Protein AF-A0A9D5ZPW1-F1 (afdb_monomer_lite)

Structure (mmCIF, N/CA/C/O backbone):
data_AF-A0A9D5ZPW1-F1
#
_entry.id   AF-A0A9D5ZPW1-F1
#
loop_
_atom_site.group_PDB
_atom_site.id
_atom_site.type_symbol
_atom_site.label_atom_id
_atom_site.label_alt_id
_atom_site.label_comp_id
_atom_site.label_asym_id
_atom_site.label_entity_id
_atom_site.label_seq_id
_atom_site.pdbx_PDB_ins_code
_atom_site.Cartn_x
_atom_site.Cartn_y
_atom_site.Cartn_z
_atom_site.occupancy
_atom_site.B_iso_or_equiv
_atom_site.auth_seq_id
_atom_site.auth_comp_id
_atom_site.auth_asym_id
_atom_site.auth_atom_id
_atom_site.pdbx_PDB_model_num
ATOM 1 N N . MET A 1 1 ? -19.514 -18.917 16.707 1.00 46.97 1 MET A N 1
ATOM 2 C CA . MET A 1 1 ? -19.636 -18.230 15.409 1.00 46.97 1 MET A CA 1
ATOM 3 C C . MET A 1 1 ? -19.684 -19.351 14.454 1.00 46.97 1 MET A C 1
ATOM 5 O O . MET A 1 1 ? -18.791 -20.192 14.506 1.00 46.97 1 MET A O 1
ATOM 9 N N . ASP A 1 2 ? -20.800 -19.459 13.758 1.00 42.78 2 ASP A N 1
ATOM 10 C CA . ASP A 1 2 ? -21.040 -20.644 12.975 1.00 42.78 2 ASP A CA 1
ATOM 11 C C . ASP A 1 2 ? -20.005 -20.708 11.851 1.00 42.78 2 ASP A C 1
ATOM 13 O O . ASP A 1 2 ? -19.904 -19.794 11.029 1.00 42.78 2 ASP A O 1
ATOM 17 N N . LYS A 1 3 ? -19.198 -21.775 11.851 1.00 40.06 3 LYS A N 1
ATOM 18 C CA . LYS A 1 3 ? -18.220 -22.048 10.791 1.00 40.06 3 LYS A CA 1
ATOM 19 C C . LYS A 1 3 ? -18.909 -22.088 9.429 1.00 40.06 3 LYS A C 1
ATOM 21 O O . LYS A 1 3 ? -18.267 -21.829 8.415 1.00 40.06 3 LYS A O 1
ATOM 26 N N . GLU A 1 4 ? -20.204 -22.393 9.409 1.00 40.66 4 GLU A N 1
ATOM 27 C CA . GLU A 1 4 ? -21.000 -22.473 8.198 1.00 40.66 4 GLU A CA 1
ATOM 28 C C . GLU A 1 4 ? -21.311 -21.099 7.584 1.00 40.66 4 GLU A C 1
ATOM 30 O O . GLU A 1 4 ? -21.247 -20.966 6.365 1.00 40.66 4 GLU A O 1
ATOM 35 N N . PHE A 1 5 ? -21.511 -20.055 8.398 1.00 44.06 5 PHE A N 1
ATOM 36 C CA . PHE A 1 5 ? -21.750 -18.682 7.928 1.00 44.06 5 PHE A CA 1
ATOM 37 C C . PHE A 1 5 ? -20.520 -18.089 7.223 1.00 44.06 5 PHE A C 1
ATOM 39 O O . PHE A 1 5 ? -20.600 -17.612 6.093 1.00 44.06 5 PHE A O 1
ATOM 46 N N . ILE A 1 6 ? -19.357 -18.202 7.867 1.00 48.00 6 ILE A N 1
ATOM 47 C CA . ILE A 1 6 ? -18.059 -17.751 7.343 1.00 48.00 6 ILE A CA 1
ATOM 48 C C . ILE A 1 6 ? -17.708 -18.514 6.052 1.00 48.00 6 ILE A C 1
ATOM 50 O O . ILE A 1 6 ? -17.233 -17.925 5.081 1.00 48.00 6 ILE A O 1
ATOM 54 N N . ARG A 1 7 ? -17.995 -19.824 6.009 1.00 48.56 7 ARG A N 1
ATOM 55 C CA . ARG A 1 7 ? -17.804 -20.658 4.814 1.00 48.56 7 ARG A CA 1
ATOM 56 C C . ARG A 1 7 ? -18.735 -20.244 3.671 1.00 48.56 7 ARG A C 1
ATOM 58 O O . ARG A 1 7 ? -18.284 -20.233 2.530 1.00 48.56 7 ARG A O 1
ATOM 65 N N . HIS A 1 8 ? -19.991 -19.890 3.956 1.00 47.69 8 HIS A N 1
ATOM 66 C CA . HIS A 1 8 ? -20.937 -19.429 2.935 1.00 47.69 8 HIS A CA 1
ATOM 67 C C . HIS A 1 8 ? -20.576 -18.047 2.385 1.00 47.69 8 HIS A C 1
ATOM 69 O O . HIS A 1 8 ? -20.470 -17.912 1.172 1.00 47.69 8 HIS A O 1
ATOM 75 N N . LEU A 1 9 ? -20.308 -17.056 3.245 1.00 50.78 9 LEU A N 1
ATOM 76 C CA . LEU A 1 9 ? -19.909 -15.707 2.822 1.00 50.78 9 LEU A CA 1
ATOM 77 C C . LEU A 1 9 ? -18.609 -15.745 2.000 1.00 50.78 9 LEU A C 1
ATOM 79 O O . LEU A 1 9 ? -18.514 -15.128 0.942 1.00 50.78 9 LEU A O 1
ATOM 83 N N . SER A 1 10 ? -17.630 -16.546 2.443 1.00 51.19 10 SER A N 1
ATOM 84 C CA . SER A 1 10 ? -16.397 -16.795 1.690 1.00 51.19 10 SER A CA 1
ATOM 85 C C . SER A 1 10 ? -16.687 -17.385 0.310 1.00 51.19 10 SER A C 1
ATOM 87 O O . SER A 1 10 ? -16.151 -16.909 -0.682 1.00 51.19 10 SER A O 1
ATOM 89 N N . HIS A 1 11 ? -17.550 -18.398 0.219 1.00 54.28 11 HIS A N 1
ATOM 90 C CA . HIS A 1 11 ? -17.869 -19.056 -1.047 1.00 54.28 11 HIS A CA 1
ATOM 91 C C . HIS A 1 11 ? -18.646 -18.140 -2.011 1.00 54.28 11 HIS A C 1
ATOM 93 O O . HIS A 1 11 ? -18.327 -18.095 -3.200 1.00 54.28 11 HIS A O 1
ATOM 99 N N . GLU A 1 12 ? -19.621 -17.384 -1.505 1.00 51.06 12 GLU A N 1
ATOM 100 C CA . GLU A 1 12 ? -20.444 -16.429 -2.264 1.00 51.06 12 GLU A CA 1
ATOM 101 C C . GLU A 1 12 ? -19.625 -15.252 -2.806 1.00 51.06 12 GLU A C 1
ATOM 103 O O . GLU A 1 12 ? -19.864 -14.816 -3.927 1.00 51.06 12 GLU A O 1
ATOM 108 N N . LEU A 1 13 ? -18.619 -14.772 -2.065 1.00 56.34 13 LEU A N 1
ATOM 109 C CA . LEU A 1 13 ? -17.736 -13.692 -2.523 1.00 56.34 13 LEU A CA 1
ATOM 110 C C . LEU A 1 13 ? -16.585 -14.208 -3.406 1.00 56.34 13 LEU A C 1
ATOM 112 O O . LEU A 1 13 ? -16.231 -13.578 -4.404 1.00 56.34 13 LEU A O 1
ATOM 116 N N . LYS A 1 14 ? -16.016 -15.384 -3.100 1.00 58.59 14 LYS A N 1
ATOM 117 C CA . LYS A 1 14 ? -14.896 -15.962 -3.867 1.00 58.59 14 LYS A CA 1
ATOM 118 C C . LYS A 1 14 ? -15.302 -16.475 -5.236 1.00 58.59 14 LYS A C 1
ATOM 120 O O . LYS A 1 14 ? -14.511 -16.354 -6.167 1.00 58.59 14 LYS A O 1
ATOM 125 N N . THR A 1 15 ? -16.483 -17.071 -5.378 1.00 50.22 15 THR A N 1
ATOM 126 C CA . THR A 1 15 ? -16.925 -17.676 -6.646 1.00 50.22 15 THR A CA 1
ATOM 127 C C . THR A 1 15 ? -17.032 -16.653 -7.789 1.00 50.22 15 THR A C 1
ATOM 129 O O . THR A 1 15 ? -16.388 -16.871 -8.821 1.00 50.22 15 THR A O 1
ATOM 132 N N . PRO A 1 16 ? -17.747 -15.517 -7.644 1.00 49.03 16 PRO A N 1
ATOM 133 C CA . PRO A 1 16 ? -17.811 -14.504 -8.694 1.00 49.03 16 PRO A CA 1
ATOM 134 C C . PRO A 1 16 ? -16.449 -13.842 -8.933 1.00 49.03 16 PRO A C 1
ATOM 136 O O . PRO A 1 16 ? -16.068 -13.658 -10.087 1.00 49.03 16 PRO A O 1
ATOM 139 N N . MET A 1 17 ? -15.661 -13.576 -7.883 1.00 67.69 17 MET A N 1
ATOM 140 C CA . MET A 1 17 ? -14.314 -13.011 -8.039 1.00 67.69 17 MET A CA 1
ATOM 141 C C . MET A 1 17 ? -13.354 -13.950 -8.770 1.00 67.69 17 MET A C 1
ATOM 143 O O . MET A 1 17 ? -12.619 -13.518 -9.655 1.00 67.69 17 MET A O 1
ATOM 147 N N . SER A 1 18 ? -13.396 -15.248 -8.472 1.00 50.53 18 SER A N 1
ATOM 148 C CA . SER A 1 18 ? -12.587 -16.262 -9.158 1.00 50.53 18 SER A CA 1
ATOM 149 C C . SER A 1 18 ? -12.992 -16.407 -10.625 1.00 50.53 18 SER A C 1
ATOM 151 O O . SER A 1 18 ? -12.129 -16.596 -11.482 1.00 50.53 18 SER A O 1
ATOM 153 N N . ALA A 1 19 ? -14.286 -16.269 -10.936 1.00 52.47 19 ALA A N 1
ATOM 154 C CA . ALA A 1 19 ? -14.781 -16.269 -12.309 1.00 52.47 19 ALA A CA 1
ATOM 155 C C . ALA A 1 19 ? -14.321 -15.019 -13.08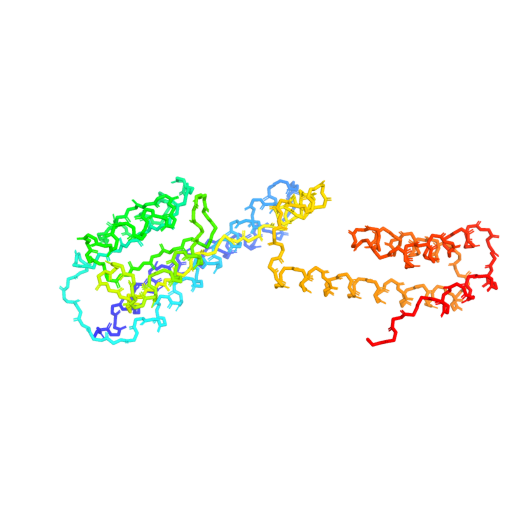1 1.00 52.47 19 ALA A C 1
ATOM 157 O O . ALA A 1 19 ? -13.801 -15.149 -14.189 1.00 52.47 19 ALA A O 1
ATOM 158 N N . ILE A 1 20 ? -14.436 -13.827 -12.482 1.00 67.12 20 ILE A N 1
ATOM 159 C CA . ILE A 1 20 ? -13.962 -12.560 -13.065 1.00 67.12 20 ILE A CA 1
ATOM 160 C C . ILE A 1 20 ? -12.451 -12.614 -13.306 1.00 67.12 20 ILE A C 1
ATOM 162 O O . ILE A 1 20 ? -11.999 -12.315 -14.410 1.00 67.12 20 ILE A O 1
ATOM 166 N N . LEU A 1 21 ? -11.658 -13.056 -12.327 1.00 65.75 21 LEU A N 1
ATOM 167 C CA . LEU A 1 21 ? -10.211 -13.227 -12.484 1.00 65.75 21 LEU A CA 1
ATOM 168 C C . LEU A 1 21 ? -9.851 -14.277 -13.540 1.00 65.75 21 LEU A C 1
ATOM 170 O O . LEU A 1 21 ? -8.915 -14.066 -14.312 1.00 65.75 21 LEU A O 1
ATOM 174 N N . GLY A 1 22 ? -10.592 -15.388 -13.601 1.00 47.09 22 GLY A N 1
ATOM 175 C CA . GLY A 1 22 ? -10.403 -16.439 -14.600 1.00 47.09 22 GLY A CA 1
ATOM 176 C C . GLY A 1 22 ? -10.655 -15.938 -16.021 1.00 47.09 22 GLY A C 1
ATOM 177 O O . GLY A 1 22 ? -9.800 -16.101 -16.890 1.00 47.09 22 GLY A O 1
ATOM 178 N N . ILE A 1 23 ? -11.780 -15.256 -16.245 1.00 65.19 23 ILE A N 1
ATOM 179 C CA . ILE A 1 23 ? -12.114 -14.644 -17.539 1.00 65.19 23 ILE A CA 1
ATOM 180 C C . ILE A 1 23 ? -11.092 -13.562 -17.893 1.00 65.19 23 ILE A C 1
ATOM 182 O O . ILE A 1 23 ? -10.600 -13.529 -19.015 1.00 65.19 23 ILE A O 1
ATOM 186 N N . THR A 1 24 ? -10.701 -12.723 -16.932 1.00 73.62 24 THR A N 1
ATOM 187 C CA . THR A 1 24 ? -9.701 -11.666 -17.148 1.00 73.62 24 THR A CA 1
ATOM 188 C C . THR A 1 24 ? -8.338 -12.253 -17.531 1.00 73.62 24 THR A C 1
ATOM 190 O O . THR A 1 24 ? -7.670 -11.724 -18.414 1.00 73.62 24 THR A O 1
ATOM 193 N N . LYS A 1 25 ? -7.937 -13.387 -16.937 1.00 61.50 25 LYS A N 1
ATOM 194 C CA . LYS A 1 25 ? -6.711 -14.114 -17.304 1.00 61.50 25 LYS A CA 1
ATOM 195 C C . LYS A 1 25 ? -6.767 -14.671 -18.729 1.00 61.50 25 LYS A C 1
ATOM 197 O O . LYS A 1 25 ? -5.805 -14.495 -19.466 1.00 61.50 25 LYS A O 1
ATOM 202 N N . LEU A 1 26 ? -7.887 -15.279 -19.126 1.00 62.31 26 LEU A N 1
ATOM 203 C CA . LEU A 1 26 ? -8.089 -15.754 -20.502 1.00 62.31 26 LEU A CA 1
ATOM 204 C C . LEU A 1 26 ? -8.081 -14.599 -21.506 1.00 62.31 26 LEU A C 1
ATOM 206 O O . LEU A 1 26 ? -7.517 -14.721 -22.589 1.00 62.31 26 LEU A O 1
ATOM 210 N N . LEU A 1 27 ? -8.678 -13.462 -21.140 1.00 73.31 27 LEU A N 1
ATOM 211 C CA . LEU A 1 27 ? -8.630 -12.260 -21.960 1.00 73.31 27 LEU A CA 1
ATOM 212 C C . LEU A 1 27 ? -7.187 -11.772 -22.098 1.00 73.31 27 LEU A C 1
ATOM 214 O O . LEU A 1 27 ? -6.774 -11.520 -23.217 1.00 73.31 27 LEU A O 1
ATOM 218 N N . LEU A 1 28 ? -6.381 -11.718 -21.037 1.00 77.44 28 LEU A N 1
ATOM 219 C CA . LEU A 1 28 ? -4.976 -11.280 -21.108 1.00 77.44 28 LEU A CA 1
ATOM 220 C C . LEU A 1 28 ? -4.084 -12.112 -22.051 1.00 77.44 28 LEU A C 1
ATOM 222 O O . LEU A 1 28 ? -3.079 -11.593 -22.534 1.00 77.44 28 LEU A O 1
ATOM 226 N N . GLU A 1 29 ? -4.444 -13.365 -22.339 1.00 77.44 29 GLU A N 1
ATOM 227 C CA . GLU A 1 29 ? -3.734 -14.234 -23.296 1.00 77.44 29 GLU A CA 1
ATOM 228 C C . GLU A 1 29 ? -4.048 -13.894 -24.768 1.00 77.44 29 GLU A C 1
ATOM 230 O O . GLU A 1 29 ? -3.353 -14.339 -25.684 1.00 77.44 29 GLU A O 1
ATOM 235 N N . MET A 1 30 ? -5.080 -13.084 -25.013 1.00 89.06 30 MET A N 1
ATOM 236 C CA . MET A 1 30 ? -5.466 -12.629 -26.347 1.00 89.06 30 MET A CA 1
ATOM 237 C C . MET A 1 30 ? -4.699 -11.367 -26.770 1.00 89.06 30 MET A C 1
ATOM 239 O O . MET A 1 30 ? -4.087 -10.658 -25.971 1.00 89.06 30 MET A O 1
ATOM 243 N N . LYS A 1 31 ? -4.732 -11.061 -28.071 1.00 85.88 31 LYS A N 1
ATOM 244 C CA . LYS A 1 31 ? -4.085 -9.868 -28.631 1.00 85.88 31 LYS A CA 1
ATOM 245 C C . LYS A 1 31 ? -4.938 -8.623 -28.361 1.00 85.88 31 LYS A C 1
ATOM 247 O O . LYS A 1 31 ? -6.083 -8.571 -28.798 1.00 85.88 31 LYS A O 1
ATOM 252 N N . HIS A 1 32 ? -4.348 -7.605 -27.733 1.00 87.88 32 HIS A N 1
ATOM 253 C CA . HIS A 1 32 ? -5.025 -6.357 -27.351 1.00 87.88 32 HIS A CA 1
ATOM 254 C C . HIS A 1 32 ? -4.240 -5.115 -27.745 1.00 87.88 32 HIS A C 1
ATOM 256 O O . HIS A 1 32 ? -3.044 -5.175 -28.033 1.00 87.88 32 HIS A O 1
ATOM 262 N N . THR A 1 33 ? -4.909 -3.964 -27.689 1.00 78.44 33 THR A N 1
ATOM 263 C CA . THR A 1 33 ? -4.212 -2.677 -27.626 1.00 78.44 33 THR A CA 1
ATOM 264 C C . THR A 1 33 ? -3.554 -2.511 -26.247 1.00 78.44 33 THR A C 1
ATOM 266 O O . THR A 1 33 ? -4.070 -3.051 -25.262 1.00 78.44 33 THR A O 1
ATOM 269 N N . PRO A 1 34 ? -2.454 -1.741 -26.132 1.00 67.88 34 PRO A N 1
ATOM 270 C CA . PRO A 1 34 ? -1.771 -1.525 -24.852 1.00 67.88 34 PRO A CA 1
ATOM 271 C C . PRO A 1 34 ? -2.709 -1.047 -23.736 1.00 67.88 34 PRO A C 1
ATOM 273 O O . PRO A 1 34 ? -2.649 -1.544 -22.619 1.00 67.88 34 PRO A O 1
ATOM 276 N N . LYS A 1 35 ? -3.653 -0.163 -24.072 1.00 54.59 35 LYS A N 1
ATOM 277 C CA . LYS A 1 35 ? -4.619 0.407 -23.128 1.00 54.59 35 LYS A CA 1
ATOM 278 C C . LYS A 1 35 ? -5.652 -0.605 -22.620 1.00 54.59 35 LYS A C 1
ATOM 280 O O . LYS A 1 35 ? -6.037 -0.570 -21.460 1.00 54.59 35 LYS A O 1
ATOM 285 N N . VAL A 1 36 ? -6.103 -1.529 -23.472 1.00 67.69 36 VAL A N 1
ATOM 286 C CA . VAL A 1 36 ? -7.016 -2.608 -23.047 1.00 67.69 36 VAL A CA 1
ATOM 287 C C . VAL A 1 36 ? -6.281 -3.611 -22.164 1.00 67.69 36 VAL A C 1
ATOM 289 O O . VAL A 1 36 ? -6.839 -4.075 -21.175 1.00 67.69 36 VAL A O 1
ATOM 292 N N . LYS A 1 37 ? -5.016 -3.903 -22.482 1.00 71.25 37 LYS A N 1
ATOM 293 C CA . LYS A 1 37 ? -4.172 -4.757 -21.646 1.00 71.25 37 LYS A CA 1
ATOM 294 C C . LYS A 1 37 ? -3.972 -4.156 -20.249 1.00 71.25 37 LYS A C 1
ATOM 296 O O . LYS A 1 37 ? -4.170 -4.866 -19.273 1.00 71.25 37 LYS A O 1
ATOM 301 N N . GLU A 1 38 ? -3.690 -2.857 -20.167 1.00 58.91 38 GLU A N 1
ATOM 302 C CA . GLU A 1 38 ? -3.571 -2.098 -18.910 1.00 58.91 38 GLU A CA 1
ATOM 303 C C . GLU A 1 38 ? -4.848 -2.210 -18.053 1.00 58.91 38 GLU A C 1
ATOM 305 O O . GLU A 1 38 ? -4.777 -2.540 -16.871 1.00 58.91 38 GLU A O 1
ATOM 310 N N . TYR A 1 39 ? -6.036 -2.044 -18.651 1.00 65.62 39 TYR A N 1
ATOM 311 C CA . TYR A 1 39 ? -7.301 -2.224 -17.926 1.00 65.62 39 TYR A CA 1
ATOM 312 C C . TYR A 1 39 ? -7.535 -3.664 -17.452 1.00 65.62 39 TYR A C 1
ATOM 314 O O . TYR A 1 39 ? -8.048 -3.874 -16.355 1.00 65.62 39 TYR A O 1
ATOM 322 N N . LEU A 1 40 ? -7.163 -4.666 -18.251 1.00 68.56 40 LEU A N 1
ATOM 323 C CA . LEU A 1 40 ? -7.284 -6.071 -17.856 1.00 68.56 40 LEU A CA 1
ATOM 324 C C . LEU A 1 40 ? -6.304 -6.435 -16.729 1.00 68.56 40 LEU A C 1
ATOM 326 O O . LEU A 1 40 ? -6.673 -7.167 -15.813 1.00 68.56 40 LEU A O 1
ATOM 330 N N . GLU A 1 41 ? -5.079 -5.908 -16.765 1.00 71.44 41 GLU A N 1
ATOM 331 C CA . GLU A 1 41 ? -4.094 -6.056 -15.686 1.00 71.44 41 GLU A CA 1
ATOM 332 C C . GLU A 1 41 ? -4.596 -5.399 -14.393 1.00 71.44 41 GLU A C 1
ATOM 334 O O . GLU A 1 41 ? -4.484 -6.000 -13.324 1.00 71.44 41 GLU A O 1
ATOM 339 N N . TYR A 1 42 ? -5.249 -4.235 -14.491 1.00 68.62 42 TYR A N 1
ATOM 340 C CA . TYR A 1 42 ? -5.879 -3.563 -13.354 1.00 68.62 42 TYR A CA 1
ATOM 341 C C . TYR A 1 42 ? -7.001 -4.399 -12.726 1.00 68.62 42 TYR A C 1
ATOM 343 O O . TYR A 1 42 ? -6.962 -4.689 -11.532 1.00 68.62 42 TYR 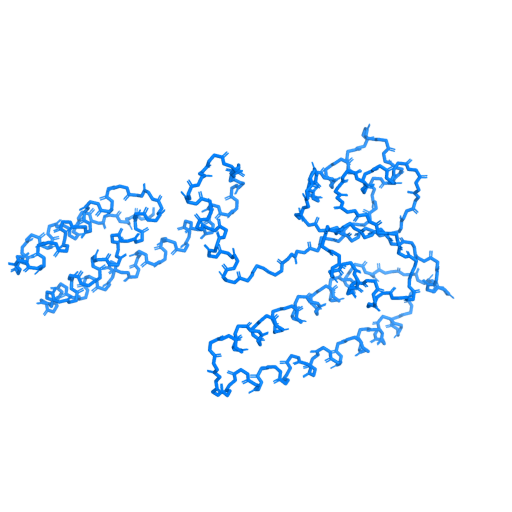A O 1
ATOM 351 N N . ILE A 1 43 ? -7.952 -4.876 -13.539 1.00 76.44 43 ILE A N 1
ATOM 352 C CA . ILE A 1 43 ? -9.034 -5.764 -13.079 1.00 76.44 43 ILE A CA 1
ATOM 353 C C . ILE A 1 43 ? -8.450 -7.020 -12.414 1.00 76.44 43 ILE A C 1
ATOM 355 O O . ILE A 1 43 ? -8.956 -7.482 -11.388 1.00 76.44 43 ILE A O 1
ATOM 359 N N . GLN A 1 44 ? -7.361 -7.565 -12.967 1.00 74.19 44 GLN A N 1
ATOM 360 C CA . GLN A 1 44 ? -6.705 -8.743 -12.413 1.00 74.19 44 GLN A CA 1
ATOM 361 C C . GLN A 1 44 ? -6.000 -8.462 -11.079 1.00 74.19 44 GLN A C 1
ATOM 363 O O . GLN A 1 44 ? -6.056 -9.313 -10.190 1.00 74.19 44 GLN A O 1
ATOM 368 N N . SER A 1 45 ? -5.335 -7.313 -10.931 1.00 63.94 45 SER A N 1
ATOM 369 C CA . SER A 1 45 ? -4.681 -6.927 -9.677 1.00 63.94 45 SER A CA 1
ATOM 370 C C . SER A 1 45 ? -5.715 -6.663 -8.589 1.00 63.94 45 SER A C 1
ATOM 372 O O . SER A 1 45 ? -5.735 -7.376 -7.589 1.00 63.94 45 SER A O 1
ATOM 374 N N . SER A 1 46 ? -6.657 -5.747 -8.834 1.00 70.31 46 SER A N 1
ATOM 375 C CA . SER A 1 46 ? -7.696 -5.390 -7.863 1.00 70.31 46 SER A CA 1
ATOM 376 C C . SER A 1 46 ? -8.528 -6.593 -7.430 1.00 70.31 46 SER A C 1
ATOM 378 O O . SER A 1 46 ? -8.865 -6.718 -6.255 1.00 70.31 46 SER A O 1
ATOM 380 N N . GLY A 1 47 ? -8.829 -7.523 -8.344 1.00 72.25 47 GLY A N 1
ATOM 381 C CA . GLY A 1 47 ? -9.568 -8.722 -7.972 1.00 72.25 47 GLY A CA 1
ATOM 382 C C . GLY A 1 47 ? -8.776 -9.693 -7.087 1.00 72.25 47 GLY A C 1
ATOM 383 O O . GLY A 1 47 ? -9.365 -10.354 -6.231 1.00 72.25 47 GLY A O 1
ATOM 384 N N . LYS A 1 48 ? -7.446 -9.772 -7.242 1.00 65.25 48 LYS A N 1
ATOM 385 C CA . LYS A 1 48 ? -6.579 -10.546 -6.335 1.00 65.25 48 LYS A CA 1
ATOM 386 C C . LYS A 1 48 ? -6.490 -9.888 -4.963 1.00 65.25 48 LYS A C 1
ATOM 388 O O . LYS A 1 48 ? -6.564 -10.594 -3.960 1.00 65.25 48 LYS A O 1
ATOM 393 N N . ASP A 1 49 ? -6.388 -8.565 -4.919 1.00 65.81 49 ASP A N 1
ATOM 394 C CA . ASP A 1 49 ? -6.338 -7.814 -3.664 1.00 65.81 49 ASP A CA 1
ATOM 395 C C . ASP A 1 49 ? -7.661 -7.920 -2.899 1.00 65.81 49 ASP A C 1
ATOM 397 O O . ASP A 1 49 ? -7.658 -8.159 -1.695 1.00 65.81 49 ASP A O 1
ATOM 401 N N . GLN A 1 50 ? -8.800 -7.892 -3.596 1.00 68.69 50 GLN A N 1
ATOM 402 C CA . GLN A 1 50 ? -10.105 -8.174 -2.992 1.00 68.69 50 GLN A CA 1
ATOM 403 C C . GLN A 1 50 ? -10.203 -9.596 -2.430 1.00 68.69 50 GLN A C 1
ATOM 405 O O . GLN A 1 50 ? -10.713 -9.773 -1.326 1.00 68.69 50 GLN A O 1
ATOM 410 N N . LEU A 1 51 ? -9.694 -10.611 -3.138 1.00 62.53 51 LEU A N 1
ATOM 411 C CA . LEU A 1 51 ? -9.635 -11.976 -2.600 1.00 62.53 51 LEU A CA 1
ATOM 412 C C . LEU A 1 51 ? -8.759 -12.061 -1.350 1.00 62.53 51 LEU A C 1
ATOM 414 O O . LEU A 1 51 ? -9.126 -12.756 -0.406 1.00 62.53 51 LEU A O 1
ATOM 418 N N . LYS A 1 52 ? -7.641 -11.331 -1.326 1.00 61.84 52 LYS A N 1
ATOM 419 C CA . LYS A 1 52 ? -6.750 -11.261 -0.169 1.00 61.84 52 LYS A CA 1
ATOM 420 C C . LYS A 1 52 ? -7.421 -10.578 1.022 1.00 61.84 52 LYS A C 1
ATOM 422 O O . LYS A 1 52 ? -7.353 -11.109 2.117 1.00 61.84 52 LYS A O 1
ATOM 427 N N . ILE A 1 53 ? -8.136 -9.473 0.808 1.00 63.44 53 ILE A N 1
ATOM 428 C CA . ILE A 1 53 ? -8.927 -8.808 1.856 1.00 63.44 53 ILE A CA 1
ATOM 429 C C . ILE A 1 53 ? -10.007 -9.751 2.391 1.00 63.44 53 ILE A C 1
ATOM 431 O O . ILE A 1 53 ? -10.196 -9.838 3.601 1.00 63.44 53 ILE A O 1
ATOM 435 N N . ILE A 1 54 ? -10.693 -10.489 1.512 1.00 60.19 54 ILE A N 1
ATOM 436 C CA . ILE A 1 54 ? -11.648 -11.525 1.923 1.00 60.19 54 ILE A CA 1
ATOM 437 C C . ILE A 1 54 ? -10.933 -12.579 2.779 1.00 60.19 54 ILE A C 1
ATOM 439 O O . ILE A 1 54 ? -11.428 -12.921 3.846 1.00 60.19 54 ILE A O 1
ATOM 443 N N . ASP A 1 55 ? -9.770 -13.075 2.361 1.00 56.12 55 ASP A N 1
ATOM 444 C CA . ASP A 1 55 ? -8.993 -14.064 3.119 1.00 56.12 55 ASP A CA 1
ATOM 445 C C . ASP A 1 55 ? -8.488 -13.536 4.472 1.00 56.12 55 ASP A C 1
ATOM 447 O O . ASP A 1 55 ? -8.572 -14.249 5.475 1.00 56.12 55 ASP A O 1
ATOM 451 N N . ASP A 1 56 ? -8.046 -12.283 4.529 1.00 57.88 56 ASP A N 1
ATOM 452 C CA . ASP A 1 56 ? -7.559 -11.621 5.738 1.00 57.88 56 ASP A CA 1
ATOM 453 C C . ASP A 1 56 ? -8.712 -11.344 6.716 1.00 57.88 56 ASP A C 1
ATOM 455 O O . ASP A 1 56 ? -8.595 -11.647 7.905 1.00 57.88 56 ASP A O 1
ATOM 459 N N . LEU A 1 57 ? -9.873 -10.886 6.226 1.00 54.97 57 LEU A N 1
ATOM 460 C CA . LEU A 1 57 ? -11.109 -10.779 7.012 1.00 54.97 57 LEU A CA 1
ATOM 461 C C . LEU A 1 57 ? -11.469 -12.140 7.625 1.00 54.97 57 LEU A C 1
ATOM 463 O O . LEU A 1 57 ? -11.675 -12.247 8.834 1.00 54.97 57 LEU A O 1
ATOM 467 N N . LEU A 1 58 ? -11.470 -13.211 6.826 1.00 51.00 58 LEU A N 1
ATOM 468 C CA . LEU A 1 58 ? -11.743 -14.574 7.302 1.00 51.00 58 LEU A CA 1
ATOM 469 C C . LEU A 1 58 ? -10.705 -15.057 8.333 1.00 51.00 58 LEU A C 1
ATOM 471 O O . LEU A 1 58 ? -11.044 -15.842 9.222 1.00 51.00 58 LEU A O 1
ATOM 475 N N . GLY A 1 59 ? -9.459 -14.586 8.230 1.00 47.16 59 GLY A N 1
ATOM 476 C CA . GLY A 1 59 ? -8.384 -14.844 9.188 1.00 47.16 59 GLY A CA 1
ATOM 477 C C . GLY A 1 59 ? -8.576 -14.133 10.531 1.00 47.16 59 GLY A C 1
ATOM 478 O O . GLY A 1 59 ? -8.312 -14.733 11.577 1.00 47.16 59 GLY A O 1
ATOM 479 N N . VAL A 1 60 ? -9.080 -12.895 10.507 1.00 46.69 60 VAL A N 1
ATOM 480 C CA . VAL A 1 60 ? -9.363 -12.072 11.696 1.00 46.69 60 VAL A CA 1
ATOM 481 C C . VAL A 1 60 ? -10.600 -12.578 12.452 1.00 46.69 60 VAL A C 1
ATOM 483 O O . VAL A 1 60 ? -10.608 -12.577 13.681 1.00 46.69 60 VAL A O 1
ATOM 486 N N . PHE A 1 61 ? -11.611 -13.120 11.763 1.00 47.50 61 PHE A N 1
ATOM 487 C CA . PHE A 1 61 ? -12.852 -13.622 12.379 1.00 47.50 61 PHE A CA 1
ATOM 488 C C . PHE A 1 61 ? -12.752 -15.019 13.030 1.00 47.50 61 PHE A C 1
ATOM 490 O O . PHE A 1 61 ? -13.730 -15.773 13.089 1.00 47.50 61 PHE A O 1
ATOM 497 N N . LYS A 1 62 ? -11.607 -15.397 13.612 1.00 41.50 62 LYS A N 1
ATOM 498 C CA . LYS A 1 62 ? -11.605 -16.499 14.587 1.00 41.50 62 LYS A CA 1
ATOM 499 C C . LYS A 1 62 ? -12.297 -16.035 15.881 1.00 41.50 62 LYS A C 1
ATOM 501 O O . LYS A 1 62 ? -11.635 -15.466 16.736 1.00 41.50 62 LYS A O 1
ATOM 506 N N . ILE A 1 63 ? -13.580 -16.411 16.030 1.00 39.56 63 ILE A N 1
ATOM 507 C CA . ILE A 1 63 ? -14.334 -16.764 17.270 1.00 39.56 63 ILE A CA 1
ATOM 508 C C . ILE A 1 63 ? -15.695 -16.035 17.480 1.00 39.56 63 ILE A C 1
ATOM 510 O O . ILE A 1 63 ? -15.862 -14.848 17.269 1.00 39.56 63 ILE A O 1
ATOM 514 N N . GLU A 1 64 ? -16.667 -16.875 17.866 1.00 40.84 64 GLU A N 1
ATOM 515 C CA . GLU A 1 64 ? -17.965 -16.743 18.579 1.00 40.84 64 GLU A CA 1
ATOM 516 C C . GLU A 1 64 ? -19.100 -15.709 18.294 1.00 40.84 64 GLU A C 1
ATOM 518 O O . GLU A 1 64 ? -19.224 -14.694 18.942 1.00 40.84 64 GLU A O 1
ATOM 523 N N . LYS A 1 65 ? -20.016 -16.066 17.363 1.00 41.25 65 LYS A N 1
ATOM 524 C CA . LYS A 1 65 ? -21.511 -16.123 17.368 1.00 41.25 65 LYS A CA 1
ATOM 525 C C . LYS A 1 65 ? -22.194 -14.749 17.516 1.00 41.25 65 LYS A C 1
ATOM 527 O O . LYS A 1 65 ? -22.443 -14.304 18.622 1.00 41.25 65 LYS A O 1
ATOM 532 N N . ALA A 1 66 ? -22.606 -14.162 16.389 1.00 41.59 66 ALA A N 1
ATOM 533 C CA . ALA A 1 66 ? -23.567 -13.061 16.354 1.00 41.59 66 ALA A CA 1
ATOM 534 C C . ALA A 1 66 ? -24.780 -13.487 15.514 1.00 41.59 66 ALA A C 1
ATOM 536 O O . ALA A 1 66 ? -24.651 -13.812 14.337 1.00 41.59 66 ALA A O 1
ATOM 537 N N . GLU A 1 67 ? -25.951 -13.534 16.142 1.00 46.28 67 GLU A N 1
ATOM 538 C CA . GLU A 1 67 ? -27.233 -13.919 15.534 1.00 46.28 67 GLU A CA 1
ATOM 539 C C . GLU A 1 67 ? -27.901 -12.748 14.772 1.00 46.28 67 GLU A C 1
ATOM 541 O O . GLU A 1 67 ? -29.077 -12.822 14.440 1.00 46.28 67 GLU A O 1
ATOM 546 N N . ASN A 1 68 ? -27.166 -11.673 14.452 1.00 50.50 68 ASN A N 1
ATOM 547 C CA . ASN A 1 68 ? -27.638 -10.560 13.619 1.00 50.50 68 ASN A CA 1
ATOM 548 C C . ASN A 1 68 ? -26.459 -9.827 12.959 1.00 50.50 68 ASN A C 1
ATOM 550 O O . ASN A 1 68 ? -25.629 -9.249 13.648 1.00 50.50 68 ASN A O 1
ATOM 554 N N . LEU A 1 69 ? -26.393 -9.817 11.626 1.00 50.25 69 LEU A N 1
ATOM 555 C CA . LEU A 1 69 ? -25.315 -9.151 10.872 1.00 50.25 69 LEU A CA 1
ATOM 556 C C . LEU A 1 69 ? -25.431 -7.619 10.885 1.00 50.25 69 LEU A C 1
ATOM 558 O O . LEU A 1 69 ? -24.417 -6.927 10.849 1.00 50.25 69 LEU A O 1
ATOM 562 N N . ASN A 1 70 ? -26.648 -7.094 11.064 1.00 51.09 70 ASN A N 1
ATOM 563 C CA . ASN A 1 70 ? -26.932 -5.656 11.119 1.00 51.09 70 ASN A CA 1
ATOM 564 C C . ASN A 1 70 ? -26.398 -4.949 12.383 1.00 51.09 70 ASN A C 1
ATOM 566 O O . ASN A 1 70 ? -26.574 -3.739 12.512 1.00 51.09 70 ASN A O 1
ATOM 570 N N . SER A 1 71 ? -25.804 -5.667 13.346 1.00 65.25 71 SER A N 1
ATOM 571 C CA . SER A 1 71 ? -25.296 -5.058 14.584 1.00 65.25 71 SER A CA 1
ATOM 572 C C . SER A 1 71 ? -23.839 -4.602 14.509 1.00 65.25 71 SER A C 1
ATOM 574 O O . SER A 1 71 ? -23.408 -3.903 15.418 1.00 65.25 71 SER A O 1
ATOM 576 N N . ILE A 1 72 ? -23.087 -4.996 13.474 1.00 75.44 72 ILE A N 1
ATOM 577 C CA . ILE A 1 72 ? -21.664 -4.652 13.346 1.00 75.44 72 ILE A CA 1
AT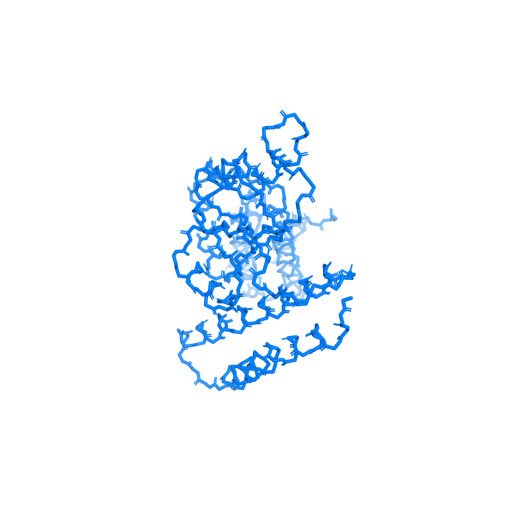OM 578 C C . ILE A 1 72 ? -21.535 -3.250 12.740 1.00 75.44 72 ILE A C 1
ATOM 580 O O . ILE A 1 72 ? -21.990 -3.011 11.617 1.00 75.44 72 ILE A O 1
ATOM 584 N N . LYS A 1 73 ? -20.903 -2.336 13.482 1.00 87.75 73 LYS A N 1
ATOM 585 C CA . LYS A 1 73 ? -20.563 -0.978 13.043 1.00 87.75 73 LYS A CA 1
ATOM 586 C C . LYS A 1 73 ? -19.141 -0.930 12.502 1.00 87.75 73 LYS A C 1
ATOM 588 O O . LYS A 1 73 ? -18.181 -1.158 13.236 1.00 87.75 73 LYS A O 1
ATOM 593 N N . ILE A 1 74 ? -19.009 -0.579 11.232 1.00 84.19 74 ILE A N 1
ATOM 594 C CA . ILE A 1 74 ? -17.732 -0.477 10.529 1.00 84.19 74 ILE A CA 1
ATOM 595 C C . ILE A 1 74 ? -17.441 0.998 10.251 1.00 84.19 74 ILE A C 1
ATOM 597 O O . ILE A 1 74 ? -18.289 1.715 9.724 1.00 84.19 74 ILE A O 1
ATOM 601 N N . LEU A 1 75 ? -16.235 1.449 10.582 1.00 93.56 75 LEU A N 1
ATOM 602 C CA . LEU A 1 75 ? -15.707 2.730 10.125 1.00 93.56 75 LEU A CA 1
ATOM 603 C C . LEU A 1 75 ? -14.862 2.488 8.873 1.00 93.56 75 LEU A C 1
ATOM 605 O O . LEU A 1 75 ? -13.900 1.729 8.932 1.00 93.56 75 LEU A O 1
ATOM 609 N N . LEU A 1 76 ? -15.208 3.121 7.757 1.00 90.31 76 LEU A N 1
ATOM 610 C CA . LEU A 1 76 ? -14.404 3.138 6.538 1.00 90.31 76 LEU A CA 1
ATOM 611 C C . LEU A 1 76 ? -13.736 4.508 6.395 1.00 90.31 76 LEU A C 1
ATOM 613 O O . LEU A 1 76 ? -14.433 5.507 6.241 1.00 90.31 76 LEU A O 1
ATOM 617 N N . ALA A 1 77 ? -12.408 4.546 6.415 1.00 92.88 77 ALA A N 1
ATOM 618 C CA . ALA A 1 77 ? -11.608 5.729 6.122 1.00 92.88 77 ALA A CA 1
ATOM 619 C C . ALA A 1 77 ? -10.929 5.561 4.757 1.00 92.88 77 ALA A C 1
ATOM 621 O O . ALA A 1 77 ? -10.051 4.716 4.610 1.00 92.88 77 ALA A O 1
ATOM 622 N N . GLU A 1 78 ? -11.391 6.315 3.762 1.00 85.44 78 GLU A N 1
ATOM 623 C CA . GLU A 1 78 ? -10.980 6.226 2.355 1.00 85.44 78 GLU A CA 1
ATOM 624 C C . GLU A 1 78 ? -11.253 7.585 1.703 1.00 85.44 78 GLU A C 1
ATOM 626 O O . GLU A 1 78 ? -12.347 8.117 1.870 1.00 85.44 78 GLU A O 1
ATOM 631 N N . ASP A 1 79 ? -10.306 8.158 0.964 1.00 84.62 79 ASP A N 1
ATOM 632 C CA . ASP A 1 79 ? -10.424 9.510 0.403 1.00 84.62 79 ASP A CA 1
ATOM 633 C C . ASP A 1 79 ? -10.966 9.534 -1.034 1.00 84.62 79 ASP A C 1
ATOM 635 O O . ASP A 1 79 ? -11.467 10.568 -1.487 1.00 84.62 79 ASP A O 1
ATOM 639 N N . ILE A 1 80 ? -10.936 8.403 -1.750 1.00 75.50 80 ILE A N 1
ATOM 640 C CA . ILE A 1 80 ? -11.410 8.319 -3.133 1.00 75.50 80 ILE A CA 1
ATOM 641 C C . ILE A 1 80 ? -12.901 7.933 -3.165 1.00 75.50 80 ILE A C 1
ATOM 643 O O . ILE A 1 80 ? -13.259 6.793 -2.851 1.00 75.50 80 ILE A O 1
ATOM 647 N N . PRO A 1 81 ? -13.806 8.803 -3.669 1.00 77.81 81 PRO A N 1
ATOM 648 C CA . PRO A 1 81 ? -15.250 8.536 -3.661 1.00 77.81 81 PRO A CA 1
ATOM 649 C C . PRO A 1 81 ? -15.663 7.244 -4.379 1.00 77.81 81 PRO A C 1
ATOM 651 O O . PRO A 1 81 ? -16.619 6.579 -3.984 1.00 77.81 81 PRO A O 1
ATOM 654 N N . PHE A 1 82 ? -14.941 6.867 -5.438 1.00 64.06 82 PHE A N 1
ATOM 655 C CA . PHE A 1 82 ? -15.197 5.620 -6.159 1.00 64.06 82 PHE A CA 1
ATOM 656 C C . PHE A 1 82 ? -14.922 4.383 -5.291 1.00 64.06 82 PHE A C 1
ATOM 658 O O . PHE A 1 82 ? -15.736 3.459 -5.264 1.00 64.06 82 PHE A O 1
ATOM 665 N N . ASN A 1 83 ? -13.817 4.379 -4.543 1.00 61.78 83 ASN A N 1
ATOM 666 C CA . ASN A 1 83 ? -13.465 3.285 -3.639 1.00 61.78 83 ASN A CA 1
ATOM 667 C C . ASN A 1 83 ? -14.459 3.196 -2.476 1.00 61.78 83 ASN A C 1
ATOM 669 O O . ASN A 1 83 ? -14.931 2.102 -2.161 1.00 61.78 83 ASN A O 1
ATOM 673 N N . GLN A 1 84 ? -14.866 4.342 -1.914 1.00 77.62 84 GLN A N 1
ATOM 674 C CA . GLN A 1 84 ? -15.931 4.401 -0.908 1.00 77.62 84 GLN A CA 1
ATOM 675 C C . GLN A 1 84 ? -17.210 3.725 -1.424 1.00 77.62 84 GLN A C 1
ATOM 677 O O . GLN A 1 84 ? -17.774 2.858 -0.754 1.00 77.62 84 GLN A O 1
ATOM 682 N N . GLN A 1 85 ? -17.658 4.076 -2.637 1.00 60.75 85 GLN A N 1
ATOM 683 C CA . GLN A 1 85 ? -18.852 3.495 -3.263 1.00 60.75 85 GLN A CA 1
ATOM 684 C C . GLN A 1 85 ? -18.715 1.994 -3.520 1.00 60.75 85 GLN A C 1
ATOM 686 O O . GLN A 1 85 ? -19.664 1.239 -3.298 1.00 60.75 85 GLN A O 1
ATOM 691 N N . LEU A 1 86 ? -17.546 1.546 -3.972 1.00 58.56 86 LEU A N 1
ATOM 692 C CA . LEU A 1 86 ? -17.273 0.136 -4.219 1.00 58.56 86 LEU A CA 1
ATOM 693 C C . LEU A 1 86 ? -17.347 -0.679 -2.921 1.00 58.56 86 LEU A C 1
ATOM 695 O O . LEU A 1 86 ? -18.082 -1.663 -2.853 1.00 58.56 86 LEU A O 1
ATOM 699 N N . ILE A 1 87 ? -16.626 -0.253 -1.882 1.00 61.59 87 ILE A N 1
ATOM 700 C CA . ILE A 1 87 ? -16.554 -0.959 -0.595 1.00 61.59 87 ILE A CA 1
ATOM 701 C C . ILE A 1 87 ? -17.923 -0.972 0.089 1.00 61.59 87 ILE A C 1
ATOM 703 O O . ILE A 1 87 ? -18.376 -2.028 0.534 1.00 61.59 87 ILE A O 1
ATOM 707 N N . THR A 1 88 ? -18.619 0.166 0.118 1.00 71.12 88 THR A N 1
ATOM 708 C CA . THR A 1 88 ? -19.971 0.249 0.696 1.00 71.12 88 THR A CA 1
ATOM 709 C C . THR A 1 88 ? -20.984 -0.602 -0.071 1.00 71.12 88 THR A C 1
ATOM 711 O O . THR A 1 88 ? -21.837 -1.226 0.552 1.00 71.12 88 THR A O 1
ATOM 714 N N . SER A 1 89 ? -20.863 -0.722 -1.399 1.00 56.66 89 SER A N 1
ATOM 715 C CA . SER A 1 89 ? -21.713 -1.619 -2.199 1.00 56.66 89 SER A CA 1
ATOM 716 C C . SER A 1 89 ? -21.445 -3.098 -1.903 1.00 56.66 89 SER A C 1
ATOM 718 O O . SER A 1 89 ? -22.384 -3.893 -1.835 1.00 56.66 89 SER A O 1
ATOM 720 N N . CYS A 1 90 ? -20.178 -3.473 -1.702 1.00 55.53 90 CYS A N 1
ATOM 721 C CA . CYS A 1 90 ? -19.785 -4.833 -1.327 1.00 55.53 90 CYS A CA 1
ATOM 722 C C . CYS A 1 90 ? -20.246 -5.211 0.088 1.00 55.53 90 CYS A C 1
ATOM 724 O O . CYS A 1 90 ? -20.550 -6.373 0.346 1.00 55.53 90 CYS A O 1
ATOM 726 N N . LEU A 1 91 ? -20.311 -4.235 0.993 1.00 62.81 91 LEU A N 1
ATOM 727 C CA . LEU A 1 91 ? -20.640 -4.414 2.407 1.00 62.81 91 LEU A CA 1
ATOM 728 C C . LEU A 1 91 ? -22.016 -3.823 2.772 1.00 62.81 91 LEU A C 1
ATOM 730 O O . LEU A 1 91 ? -22.252 -3.458 3.920 1.00 62.81 91 LEU A O 1
ATOM 734 N N . LYS A 1 92 ? -22.942 -3.756 1.809 1.00 66.56 92 LYS A N 1
ATOM 735 C CA . LYS A 1 92 ? -24.258 -3.096 1.933 1.00 66.56 92 LYS A CA 1
ATOM 736 C C . LYS A 1 92 ? -25.136 -3.572 3.101 1.00 66.56 92 LYS A C 1
ATOM 738 O O . LYS A 1 92 ? -26.044 -2.853 3.505 1.00 66.56 92 LYS A O 1
ATOM 743 N N . ASP A 1 93 ? -24.896 -4.786 3.596 1.00 62.47 93 ASP A N 1
ATOM 744 C CA . ASP A 1 93 ? -25.660 -5.404 4.685 1.00 62.47 93 ASP A CA 1
ATOM 745 C C . ASP A 1 93 ? -25.088 -5.054 6.080 1.00 62.47 93 ASP A C 1
ATOM 747 O O . ASP A 1 93 ? -25.631 -5.475 7.099 1.00 62.47 93 ASP A O 1
ATOM 751 N N . TYR A 1 94 ? -24.000 -4.273 6.144 1.00 71.50 94 TYR A N 1
ATOM 752 C CA . TYR A 1 94 ? -23.360 -3.800 7.376 1.00 71.50 94 TYR A CA 1
ATOM 753 C C . TYR A 1 94 ? -23.618 -2.305 7.615 1.00 71.50 94 TYR A C 1
ATOM 755 O O . TYR A 1 94 ? -23.866 -1.540 6.683 1.00 71.50 94 TYR A O 1
ATOM 763 N N . ASN A 1 95 ? -23.524 -1.862 8.873 1.00 83.88 95 ASN A N 1
ATOM 764 C CA . ASN A 1 95 ? -23.643 -0.446 9.214 1.00 83.88 95 ASN A CA 1
ATOM 765 C C . ASN A 1 95 ? -22.285 0.249 9.048 1.00 83.88 95 ASN A C 1
ATOM 767 O O . ASN A 1 95 ? -21.414 0.106 9.907 1.00 83.88 95 ASN A O 1
ATOM 771 N N . ILE A 1 96 ? -22.102 0.969 7.940 1.00 86.19 96 ILE A N 1
ATOM 772 C CA . ILE A 1 96 ? -20.829 1.605 7.586 1.00 86.19 96 ILE A CA 1
ATOM 773 C C . ILE A 1 96 ? -20.935 3.117 7.739 1.00 86.19 96 ILE A C 1
ATOM 775 O O . ILE A 1 96 ? -21.769 3.754 7.095 1.00 86.19 96 ILE A O 1
ATOM 779 N N . THR A 1 97 ? -20.025 3.690 8.518 1.00 96.69 97 THR A N 1
ATOM 780 C CA . THR A 1 97 ? -19.770 5.131 8.530 1.00 96.69 97 THR A CA 1
ATOM 781 C C . THR A 1 97 ? -18.522 5.415 7.708 1.00 96.69 97 THR A C 1
ATOM 783 O O . THR A 1 97 ? -17.495 4.773 7.917 1.00 96.69 97 THR A O 1
ATOM 786 N N . VAL A 1 98 ? -18.605 6.362 6.773 1.00 95.44 98 VAL A N 1
ATOM 787 C CA . VAL A 1 98 ? -17.496 6.732 5.880 1.00 95.44 98 VAL A CA 1
ATOM 788 C C . VAL A 1 98 ? -16.887 8.061 6.321 1.00 95.44 98 VAL A C 1
ATOM 790 O O . VAL A 1 98 ? -17.620 8.998 6.639 1.00 95.44 98 VAL A O 1
ATOM 793 N N . VAL A 1 99 ? -15.559 8.136 6.314 1.00 97.81 99 VAL A N 1
ATOM 794 C CA . VAL A 1 99 ? -14.752 9.342 6.543 1.00 97.81 99 VAL A CA 1
ATOM 795 C C . VAL A 1 99 ? -13.658 9.447 5.477 1.00 97.81 99 VAL A C 1
ATOM 797 O O . VAL A 1 99 ? -13.287 8.439 4.878 1.00 97.81 99 VAL A O 1
ATOM 800 N N . ASN A 1 100 ? -13.145 10.654 5.229 1.00 95.00 100 ASN A N 1
ATOM 801 C CA . ASN A 1 100 ? -12.312 10.941 4.050 1.00 95.00 100 ASN A CA 1
ATOM 802 C C . ASN A 1 100 ? -10.811 11.065 4.348 1.00 95.00 100 ASN A C 1
ATOM 804 O O . ASN A 1 100 ? -10.027 11.327 3.442 1.00 95.00 100 ASN A O 1
ATOM 808 N N . ASN A 1 101 ? -10.407 10.972 5.614 1.00 93.88 101 ASN A N 1
ATOM 809 C CA . ASN A 1 101 ? -9.008 11.052 6.026 1.00 93.88 101 ASN A CA 1
ATOM 810 C C . ASN A 1 101 ? -8.810 10.483 7.437 1.00 93.88 101 ASN A C 1
ATOM 812 O O . ASN A 1 101 ? -9.765 10.245 8.186 1.00 93.88 101 ASN A O 1
ATOM 816 N N . GLY A 1 102 ? -7.547 10.311 7.830 1.00 96.25 102 GLY A N 1
ATOM 817 C CA . GLY A 1 102 ? -7.173 9.773 9.133 1.00 96.25 102 GLY A CA 1
ATOM 818 C C . GLY A 1 102 ? -7.611 10.650 10.310 1.00 96.25 102 GLY A C 1
ATOM 819 O O . GLY A 1 102 ? -7.930 10.136 11.382 1.00 96.25 102 GLY A O 1
ATOM 820 N N . LYS A 1 103 ? -7.700 11.970 10.117 1.00 97.88 103 LYS A N 1
ATOM 821 C CA . LYS A 1 103 ? -8.089 12.912 11.171 1.00 97.88 103 LYS A CA 1
ATOM 822 C C . LYS A 1 103 ? -9.573 12.786 11.496 1.00 97.88 103 LYS A C 1
ATOM 824 O O . LYS A 1 103 ? -9.926 12.684 12.667 1.00 97.88 103 LYS A O 1
ATOM 829 N N . GLU A 1 104 ? -10.428 12.732 10.478 1.00 98.31 104 GLU A N 1
ATOM 830 C CA . GLU A 1 104 ? -11.856 12.447 10.633 1.00 98.31 104 GLU A CA 1
ATOM 831 C C . GLU A 1 104 ? -12.081 11.079 11.290 1.00 98.31 104 GLU A C 1
ATOM 833 O O . GLU A 1 104 ? -12.932 10.958 12.174 1.00 98.31 104 GLU A O 1
ATOM 838 N N . ALA A 1 105 ? -11.280 10.070 10.920 1.00 97.69 105 ALA A N 1
ATOM 839 C CA . ALA A 1 105 ? -11.330 8.746 11.536 1.00 97.69 105 ALA A CA 1
ATOM 840 C C . ALA A 1 105 ? -10.999 8.791 13.037 1.00 97.69 105 ALA A C 1
ATOM 842 O O . ALA A 1 105 ? -11.734 8.242 13.857 1.00 97.69 105 ALA A O 1
ATOM 843 N N . VAL A 1 106 ? -9.934 9.495 13.424 1.00 98.19 106 VAL A N 1
ATOM 844 C CA . VAL A 1 106 ? -9.591 9.708 14.837 1.00 98.19 106 VAL A CA 1
ATOM 845 C C . VAL A 1 106 ? -10.699 10.484 15.556 1.00 98.19 106 VAL A C 1
ATOM 847 O O . VAL A 1 106 ? -11.115 10.097 16.646 1.00 98.19 106 VAL A O 1
ATOM 850 N N . ASP A 1 107 ? -11.210 11.562 14.961 1.00 98.31 107 ASP A N 1
ATOM 851 C CA . ASP A 1 107 ? -12.200 12.434 15.595 1.00 98.31 107 ASP A CA 1
ATOM 852 C C . ASP A 1 107 ? -13.557 11.759 15.814 1.00 98.31 107 ASP A C 1
ATOM 854 O O . ASP A 1 107 ? -14.230 12.060 16.807 1.00 98.31 107 ASP A O 1
ATOM 858 N N . ILE A 1 108 ? -13.969 10.847 14.929 1.00 98.12 108 ILE A N 1
ATOM 859 C CA . ILE A 1 108 ? -15.195 10.069 15.132 1.00 98.12 108 ILE A CA 1
ATOM 860 C C . ILE A 1 108 ? -14.995 8.953 16.165 1.00 98.12 108 ILE A C 1
ATOM 862 O O . ILE A 1 108 ? -15.885 8.731 16.985 1.00 98.12 108 ILE A O 1
ATOM 866 N N . LEU A 1 109 ? -13.810 8.335 16.229 1.00 97.88 109 LEU A N 1
ATOM 867 C CA . LEU A 1 109 ? -13.469 7.311 17.230 1.00 97.88 109 LEU A CA 1
ATOM 868 C C . LEU A 1 109 ? -13.363 7.853 18.669 1.00 97.88 109 LEU A C 1
ATOM 870 O O . LEU A 1 109 ? -13.400 7.078 19.626 1.00 97.88 109 LEU A O 1
ATOM 874 N N . LYS A 1 110 ? -13.266 9.178 18.847 1.00 97.62 110 LYS A N 1
ATOM 875 C CA . LYS A 1 110 ? -13.417 9.856 20.152 1.00 97.62 110 LYS A CA 1
ATOM 876 C C . LYS A 1 110 ? -14.875 9.961 20.614 1.00 97.62 110 LYS A C 1
ATOM 878 O O . LYS A 1 110 ? -15.136 10.181 21.793 1.00 97.62 110 LYS A O 1
ATOM 883 N N . LYS A 1 111 ? -15.833 9.882 19.685 1.00 96.88 111 LYS A N 1
ATOM 884 C CA . LYS A 1 111 ? -17.255 10.193 19.922 1.00 96.88 111 LYS A CA 1
ATOM 885 C C . LYS A 1 111 ? -18.139 8.956 19.875 1.00 96.88 111 LYS A C 1
ATOM 887 O O . LYS A 1 111 ? -19.119 8.877 20.611 1.00 96.88 111 LYS A O 1
ATOM 892 N N . GLU A 1 112 ? -17.802 8.009 19.008 1.00 94.75 112 GLU A N 1
ATOM 893 C CA . GLU A 1 112 ? -18.608 6.831 18.720 1.00 94.75 112 GLU A CA 1
ATOM 894 C C . GLU A 1 112 ? -17.765 5.555 18.754 1.00 94.75 112 GLU A C 1
ATOM 896 O O . GLU A 1 112 ? -16.586 5.549 18.399 1.00 94.75 112 GLU A O 1
ATOM 901 N N . SER A 1 113 ? -18.387 4.454 19.180 1.00 90.81 113 SER A N 1
ATOM 902 C CA . SER A 1 113 ? -17.777 3.129 19.156 1.00 90.81 113 SER A CA 1
ATOM 903 C C . SER A 1 113 ? -18.069 2.401 17.843 1.00 90.81 113 SER A C 1
ATOM 905 O O . SER A 1 113 ? -19.198 2.399 17.343 1.00 90.81 113 SER A O 1
ATOM 907 N N . PHE A 1 114 ? -17.038 1.730 17.336 1.00 91.06 114 PHE A N 1
ATOM 908 C CA . PHE A 1 114 ? -17.074 0.870 16.159 1.00 91.06 114 PHE A CA 1
ATOM 909 C C . PHE A 1 114 ? -16.482 -0.500 16.503 1.00 91.06 114 PHE A C 1
ATOM 911 O O . PHE A 1 114 ? -15.694 -0.627 17.444 1.00 91.06 114 PHE A O 1
ATOM 918 N N . ASP A 1 115 ? -16.856 -1.515 15.730 1.00 80.62 115 ASP A N 1
ATOM 919 C CA . ASP A 1 115 ? -16.384 -2.894 15.893 1.00 80.62 115 ASP A CA 1
ATOM 920 C C . ASP A 1 115 ? -15.174 -3.198 14.997 1.00 80.62 115 ASP A C 1
ATOM 922 O O . ASP A 1 115 ? -14.388 -4.101 15.283 1.00 80.62 115 ASP A O 1
ATOM 926 N N . LEU A 1 116 ? -15.022 -2.445 13.905 1.00 79.25 116 LEU A N 1
ATOM 927 C CA . LEU A 1 116 ? -13.959 -2.602 12.918 1.00 79.25 116 LEU A CA 1
ATOM 928 C C . LEU A 1 116 ? -13.670 -1.266 12.234 1.00 79.25 116 LEU A C 1
ATOM 930 O O . LEU A 1 116 ? -14.594 -0.531 11.885 1.00 79.25 116 LEU A O 1
ATOM 934 N N . VAL A 1 117 ? -12.393 -1.001 11.973 1.00 82.88 117 VAL A N 1
ATOM 935 C CA . VAL A 1 117 ? -11.953 0.065 11.071 1.00 82.88 117 VAL A CA 1
ATOM 936 C C . VAL A 1 117 ? -11.358 -0.554 9.810 1.00 82.88 117 VAL A C 1
ATOM 938 O O . VAL A 1 117 ? -10.449 -1.379 9.885 1.00 82.88 117 VAL A O 1
ATOM 941 N N . LEU A 1 118 ? -11.855 -0.137 8.652 1.00 78.56 118 LEU A N 1
ATOM 942 C CA . LEU A 1 118 ? -11.210 -0.308 7.358 1.00 78.56 118 LEU A CA 1
ATOM 943 C C . LEU A 1 118 ? -10.519 1.018 7.024 1.00 78.56 118 LEU A C 1
ATOM 945 O O . LEU A 1 118 ? -11.189 2.044 6.951 1.00 78.56 118 LEU A O 1
ATOM 949 N N . MET A 1 119 ? -9.196 1.017 6.889 1.00 83.88 119 MET A N 1
ATOM 950 C CA . MET A 1 119 ? -8.395 2.245 6.826 1.00 83.88 119 MET A CA 1
ATOM 951 C C . MET A 1 119 ? -7.490 2.226 5.598 1.00 83.88 119 MET A C 1
ATOM 953 O O . MET A 1 119 ? -6.598 1.378 5.531 1.00 83.88 119 MET A O 1
ATOM 957 N N . ASP A 1 120 ? -7.677 3.155 4.660 1.00 81.12 120 ASP A N 1
ATOM 958 C CA . ASP A 1 120 ? -6.667 3.408 3.633 1.00 81.12 120 ASP A CA 1
ATOM 959 C C . ASP A 1 120 ? -5.369 3.885 4.301 1.00 81.12 120 ASP A C 1
ATOM 961 O O . ASP A 1 120 ? -5.366 4.680 5.238 1.00 81.12 120 ASP A O 1
ATOM 965 N N . THR A 1 121 ? -4.240 3.357 3.846 1.00 75.62 121 THR A N 1
ATOM 966 C CA . THR A 1 121 ? -2.918 3.810 4.278 1.00 75.62 121 THR A CA 1
ATOM 967 C C . THR A 1 121 ? -2.574 5.216 3.813 1.00 75.62 121 THR A C 1
ATOM 969 O O . THR A 1 121 ? -1.858 5.906 4.531 1.00 75.62 121 THR A O 1
ATOM 972 N N . GLN A 1 122 ? -3.051 5.640 2.644 1.00 76.69 122 GLN A N 1
ATOM 973 C CA . GLN A 1 122 ? -2.696 6.920 2.041 1.00 76.69 122 GLN A CA 1
ATOM 974 C C . GLN A 1 122 ? -3.948 7.774 1.899 1.00 76.69 122 GLN A C 1
ATOM 976 O O . GLN A 1 122 ? -4.843 7.445 1.139 1.00 76.69 122 GLN A O 1
ATOM 981 N N . MET A 1 123 ? -4.005 8.877 2.640 1.00 86.25 123 MET A N 1
ATOM 982 C CA . MET A 1 123 ? -5.111 9.832 2.596 1.00 86.25 123 MET A CA 1
ATOM 983 C C . MET A 1 123 ? -4.561 11.254 2.796 1.00 86.25 123 MET A C 1
ATOM 985 O O . MET A 1 123 ? -3.511 11.418 3.430 1.00 86.25 123 MET A O 1
ATOM 989 N N . PRO A 1 124 ? -5.240 12.300 2.293 1.00 79.00 124 PRO A N 1
ATOM 990 C CA . PRO A 1 124 ? -4.879 13.689 2.552 1.00 79.00 124 PRO A CA 1
ATOM 991 C C . PRO A 1 124 ? -5.083 14.062 4.027 1.00 79.00 124 PRO A C 1
ATOM 993 O O . PRO A 1 124 ? -5.786 13.380 4.765 1.00 79.00 124 PRO A O 1
ATOM 996 N N . GLU A 1 125 ? -4.501 15.191 4.446 1.00 92.88 125 GLU A N 1
ATOM 997 C CA . GLU A 1 125 ? -4.521 15.748 5.816 1.00 92.88 125 GLU A CA 1
ATOM 998 C C . GLU A 1 125 ? -3.837 14.896 6.897 1.00 92.88 125 GLU A C 1
ATOM 1000 O O . GLU A 1 125 ? -2.977 15.403 7.616 1.00 92.88 125 GLU A O 1
ATOM 1005 N N . MET A 1 126 ? -4.214 13.627 7.024 1.00 91.75 126 MET A N 1
ATOM 1006 C CA . MET A 1 126 ? -3.617 12.642 7.918 1.00 91.75 126 MET A CA 1
ATOM 1007 C C . MET A 1 126 ? -3.741 11.265 7.270 1.00 91.75 126 MET A C 1
ATOM 1009 O O . MET A 1 126 ? -4.849 10.809 6.980 1.00 91.75 126 MET A O 1
ATOM 1013 N N . ASP A 1 127 ? -2.602 10.608 7.080 1.00 86.00 127 ASP A N 1
ATOM 1014 C CA . ASP A 1 127 ? -2.538 9.259 6.532 1.00 86.00 127 ASP A CA 1
ATOM 1015 C C . ASP A 1 127 ? -3.014 8.196 7.546 1.00 86.00 127 ASP A C 1
ATOM 1017 O O . ASP A 1 127 ? -3.154 8.450 8.751 1.00 86.00 127 ASP A O 1
ATOM 1021 N N . GLY A 1 128 ? -3.278 6.984 7.055 1.00 81.94 128 GLY A N 1
ATOM 1022 C CA . GLY A 1 128 ? -3.803 5.894 7.877 1.00 81.94 128 GLY A CA 1
ATOM 1023 C C . GLY A 1 128 ? -2.806 5.322 8.887 1.00 81.94 128 GLY A C 1
ATOM 1024 O O . GLY A 1 128 ? -3.229 4.754 9.899 1.00 81.94 128 GLY A O 1
ATOM 1025 N N . LEU A 1 129 ? -1.496 5.467 8.654 1.00 80.06 129 LEU A N 1
ATOM 1026 C CA . LEU A 1 129 ? -0.455 5.004 9.577 1.00 80.06 129 LEU A CA 1
ATOM 1027 C C . LEU A 1 129 ? -0.395 5.927 10.796 1.00 80.06 129 LEU A C 1
ATOM 1029 O O . LEU A 1 129 ? -0.555 5.458 11.922 1.00 80.06 129 LEU A O 1
ATOM 1033 N N . THR A 1 130 ? -0.301 7.235 10.562 1.00 89.12 130 THR A N 1
ATOM 1034 C CA . THR A 1 130 ? -0.364 8.286 11.581 1.00 89.12 130 THR A CA 1
ATOM 1035 C C . THR A 1 130 ? -1.667 8.190 12.382 1.00 89.12 130 THR A C 1
ATOM 1037 O O . THR A 1 130 ? -1.654 8.231 13.614 1.00 89.12 130 THR A O 1
ATOM 1040 N N . ALA A 1 131 ? -2.810 7.995 11.711 1.00 92.75 131 ALA A N 1
ATOM 1041 C CA . ALA A 1 131 ? -4.088 7.786 12.393 1.00 92.75 131 ALA A CA 1
ATOM 1042 C C . ALA A 1 131 ? -4.069 6.532 13.280 1.00 92.75 131 ALA A C 1
ATOM 1044 O O . ALA A 1 131 ? -4.543 6.566 14.416 1.00 92.75 131 ALA A O 1
ATOM 1045 N N . THR A 1 132 ? -3.488 5.432 12.792 1.00 86.69 132 THR A N 1
ATOM 1046 C CA . THR A 1 132 ? -3.351 4.186 13.557 1.00 86.69 132 THR A CA 1
ATOM 1047 C C . THR A 1 132 ? -2.484 4.382 14.798 1.00 86.69 132 THR A C 1
ATOM 1049 O O . THR A 1 132 ? -2.862 3.908 15.868 1.00 86.69 132 THR A O 1
ATOM 1052 N N . GLU A 1 133 ? -1.367 5.105 14.700 1.00 89.00 133 GLU A N 1
ATOM 1053 C CA . GLU A 1 133 ? -0.523 5.432 15.857 1.00 89.00 133 GLU A CA 1
ATOM 1054 C C . GLU A 1 133 ? -1.312 6.186 16.934 1.00 89.00 133 GLU A C 1
ATOM 1056 O O . GLU A 1 133 ? -1.290 5.789 18.100 1.00 89.00 133 GLU A O 1
ATOM 1061 N N . ILE A 1 134 ? -2.091 7.201 16.543 1.00 95.75 134 ILE A N 1
ATOM 1062 C CA . ILE A 1 134 ? -2.940 7.967 17.469 1.00 95.75 134 ILE A CA 1
ATOM 1063 C C . ILE A 1 134 ? -4.023 7.081 18.099 1.00 95.75 134 ILE A C 1
ATOM 1065 O O . ILE A 1 134 ? -4.281 7.174 19.300 1.00 95.75 134 ILE A O 1
ATOM 1069 N N . ILE A 1 135 ? -4.656 6.202 17.316 1.00 92.19 135 ILE A N 1
ATOM 1070 C CA . ILE A 1 135 ? -5.668 5.266 17.825 1.00 92.19 135 ILE A CA 1
ATOM 1071 C C . ILE A 1 135 ? -5.050 4.312 18.856 1.00 92.19 135 ILE A C 1
ATOM 1073 O O . ILE A 1 135 ? -5.688 3.997 19.861 1.00 92.19 135 ILE A O 1
ATOM 1077 N N . ARG A 1 136 ? -3.807 3.863 18.641 1.00 92.06 136 ARG A N 1
ATOM 1078 C CA . ARG A 1 136 ? -3.108 2.931 19.539 1.00 92.06 136 ARG A CA 1
ATOM 1079 C C . ARG A 1 136 ? -2.495 3.598 20.771 1.00 92.06 136 ARG A C 1
ATOM 1081 O O . ARG A 1 136 ? -2.301 2.902 21.771 1.00 92.06 136 ARG A O 1
ATOM 1088 N N . ASP A 1 137 ? -2.219 4.902 20.737 1.00 94.56 137 ASP A N 1
ATOM 1089 C CA . ASP A 1 137 ? -1.726 5.649 21.897 1.00 94.56 137 ASP A CA 1
ATOM 1090 C C . ASP A 1 137 ? -2.777 5.673 23.015 1.00 94.56 137 ASP A C 1
ATOM 1092 O O . ASP A 1 137 ? -3.829 6.295 22.889 1.00 94.56 137 ASP A O 1
ATOM 1096 N N . LYS A 1 138 ? -2.463 5.022 24.142 1.00 93.25 138 LYS A N 1
ATOM 1097 C CA . LYS A 1 138 ? -3.338 4.927 25.323 1.00 93.25 138 LYS A CA 1
ATOM 1098 C C . LYS A 1 138 ? -3.567 6.274 26.026 1.00 93.25 138 LYS A C 1
ATOM 1100 O O . LYS A 1 138 ? -4.387 6.337 26.936 1.00 93.25 138 LYS A O 1
ATOM 1105 N N . ASN A 1 139 ? -2.833 7.322 25.648 1.00 95.56 139 ASN A N 1
ATOM 1106 C CA . ASN A 1 139 ? -3.039 8.685 26.139 1.00 95.56 139 ASN A CA 1
ATOM 1107 C C . ASN A 1 139 ? -3.944 9.523 25.221 1.00 95.56 139 ASN A C 1
ATOM 1109 O O . ASN A 1 139 ? -4.251 10.665 25.568 1.00 95.56 139 ASN A O 1
ATOM 1113 N N . SER A 1 140 ? -4.347 9.006 24.055 1.00 95.31 140 SER A N 1
ATOM 1114 C CA . SER A 1 140 ? -5.255 9.720 23.158 1.00 95.31 140 SER A CA 1
ATOM 1115 C C . SER A 1 140 ? -6.703 9.666 23.658 1.00 95.31 140 SER A C 1
ATOM 1117 O O . SER A 1 140 ? -7.068 8.857 24.505 1.00 95.31 140 SER A O 1
ATOM 1119 N N . GLU A 1 141 ? -7.556 10.543 23.128 1.00 96.62 141 GLU A N 1
ATOM 1120 C CA . GLU A 1 141 ? -8.973 10.630 23.520 1.00 96.62 141 GLU A CA 1
ATOM 1121 C C . GLU A 1 141 ? -9.866 9.566 22.845 1.00 96.62 141 GLU A C 1
ATOM 1123 O O . GLU A 1 141 ? -11.091 9.617 22.962 1.00 96.62 141 GLU A O 1
ATOM 1128 N N . VAL A 1 142 ? -9.286 8.633 22.081 1.00 96.69 142 VAL A N 1
ATOM 1129 C CA . VAL A 1 142 ? -10.040 7.588 21.373 1.00 96.69 142 VAL A CA 1
ATOM 1130 C C . VAL A 1 142 ? -10.666 6.609 22.369 1.00 96.69 142 VAL A C 1
ATOM 1132 O O . VAL A 1 142 ? -10.019 6.149 23.301 1.00 96.69 142 VAL A O 1
ATOM 1135 N N . LEU A 1 143 ? -11.932 6.243 22.150 1.00 94.50 143 LEU A N 1
ATOM 1136 C CA . LEU A 1 143 ? -12.698 5.430 23.102 1.00 94.50 143 LEU A CA 1
ATOM 1137 C C . LEU A 1 143 ? -12.218 3.972 23.197 1.00 94.50 143 LEU A C 1
ATOM 1139 O O . LEU A 1 143 ? -12.313 3.359 24.260 1.00 94.50 143 LEU A O 1
ATOM 1143 N N . ASN A 1 144 ? -11.742 3.395 22.088 1.00 89.88 144 ASN A N 1
ATOM 1144 C CA . ASN A 1 144 ? -11.284 2.006 22.017 1.00 89.88 144 ASN A CA 1
ATOM 1145 C C . ASN A 1 144 ? -9.942 1.898 21.286 1.00 89.88 144 ASN A C 1
ATOM 1147 O O . ASN A 1 144 ? -9.886 1.781 20.062 1.00 89.88 144 ASN A O 1
ATOM 1151 N N . HIS A 1 145 ? -8.858 1.865 22.055 1.00 89.69 145 HIS A N 1
ATOM 1152 C CA . HIS A 1 145 ? -7.503 1.750 21.517 1.00 89.69 145 HIS A CA 1
ATOM 1153 C C . HIS A 1 145 ? -7.169 0.369 20.942 1.00 89.69 145 HIS A C 1
ATOM 1155 O O . HIS A 1 145 ? -6.176 0.238 20.233 1.00 89.69 145 HIS A O 1
ATOM 1161 N N . ASP A 1 146 ? -7.959 -0.666 21.240 1.00 80.75 146 ASP A N 1
ATOM 1162 C CA . ASP A 1 146 ? -7.725 -2.046 20.789 1.00 80.75 146 ASP A CA 1
ATOM 1163 C C . ASP A 1 146 ? -8.663 -2.445 19.636 1.00 80.75 146 ASP A C 1
ATOM 1165 O O . ASP A 1 146 ? -8.721 -3.611 19.245 1.00 80.75 146 ASP A O 1
ATOM 1169 N N . ILE A 1 147 ? -9.384 -1.472 19.061 1.00 81.25 147 ILE A N 1
ATOM 1170 C CA . ILE A 1 147 ? -10.268 -1.694 17.915 1.00 81.25 147 ILE A CA 1
ATOM 1171 C C . ILE A 1 147 ? -9.503 -2.358 16.756 1.00 81.25 147 ILE A C 1
ATOM 1173 O O . ILE A 1 147 ? -8.416 -1.884 16.401 1.00 81.25 147 ILE A O 1
ATOM 1177 N N . PRO A 1 148 ? -10.023 -3.435 16.141 1.00 70.69 148 PRO A N 1
ATOM 1178 C CA . PRO A 1 148 ? -9.420 -4.020 14.950 1.00 70.69 148 PRO A CA 1
ATOM 1179 C C . PRO A 1 148 ? -9.327 -2.988 13.818 1.00 70.69 148 PRO A C 1
ATOM 1181 O O . PRO A 1 148 ? -10.316 -2.337 13.489 1.00 70.69 148 PRO A O 1
ATOM 1184 N N . ILE A 1 149 ? -8.140 -2.845 13.222 1.00 76.31 149 ILE A N 1
ATOM 1185 C CA . ILE A 1 149 ? -7.906 -1.987 12.053 1.00 76.31 149 ILE A CA 1
ATOM 1186 C C . ILE A 1 149 ? -7.376 -2.879 10.933 1.00 76.31 149 ILE A C 1
ATOM 1188 O O . ILE A 1 149 ? -6.345 -3.531 11.101 1.00 76.31 149 ILE A O 1
ATOM 1192 N N . ILE A 1 150 ? -8.082 -2.911 9.806 1.00 68.44 150 ILE A N 1
ATOM 1193 C CA . ILE A 1 150 ? -7.641 -3.564 8.576 1.00 68.44 150 ILE A CA 1
ATOM 1194 C C . ILE A 1 150 ? -7.204 -2.474 7.611 1.00 68.44 150 ILE A C 1
ATOM 1196 O O . ILE A 1 150 ? -7.991 -1.616 7.212 1.00 68.44 150 ILE A O 1
ATOM 1200 N N . SER A 1 151 ? -5.929 -2.526 7.246 1.00 69.50 151 SER A N 1
ATOM 1201 C CA . SER A 1 151 ? -5.357 -1.640 6.246 1.00 69.50 151 SER A CA 1
ATOM 1202 C C . SER A 1 151 ? -5.867 -2.024 4.855 1.00 69.50 151 SER A C 1
ATOM 1204 O O . SER A 1 151 ? -5.705 -3.166 4.422 1.00 69.50 151 SER A O 1
ATOM 1206 N N . ILE A 1 152 ? -6.460 -1.059 4.158 1.00 60.81 152 ILE A N 1
ATOM 1207 C CA . ILE A 1 152 ? -6.723 -1.117 2.726 1.00 60.81 152 ILE A CA 1
ATOM 1208 C C . ILE A 1 152 ? -5.509 -0.480 2.057 1.00 60.81 152 ILE A C 1
ATOM 1210 O O . ILE A 1 152 ? -5.133 0.646 2.368 1.00 60.81 152 ILE A O 1
ATOM 1214 N N . LYS A 1 153 ? -4.840 -1.232 1.185 1.00 54.97 153 LYS A N 1
ATOM 1215 C CA . LYS A 1 153 ? -3.752 -0.699 0.367 1.00 54.97 153 LYS A CA 1
ATOM 1216 C C . LYS A 1 153 ? -4.247 -0.556 -1.055 1.00 54.97 153 LYS A C 1
ATOM 1218 O O . LYS A 1 153 ? -4.820 -1.503 -1.600 1.00 54.97 153 LYS A O 1
ATOM 1223 N N . LYS A 1 154 ? -3.952 0.587 -1.671 1.00 49.25 154 LYS A N 1
ATOM 1224 C CA . LYS A 1 154 ? -4.043 0.727 -3.118 1.00 49.25 154 LYS A CA 1
ATOM 1225 C C . LYS A 1 154 ? -3.166 -0.357 -3.768 1.00 49.25 154 LYS A C 1
ATOM 1227 O O . LYS A 1 154 ? -2.002 -0.504 -3.379 1.00 49.25 154 LYS A O 1
ATOM 1232 N N . PRO A 1 155 ? -3.680 -1.125 -4.742 1.00 40.25 155 PRO A N 1
ATOM 1233 C CA . PRO A 1 155 ? -2.823 -1.897 -5.623 1.00 40.25 155 PRO A CA 1
ATOM 1234 C C . PRO A 1 155 ? -1.936 -0.896 -6.345 1.00 40.25 155 PRO A C 1
ATOM 1236 O O . PRO A 1 155 ? -2.433 -0.084 -7.125 1.00 40.25 155 PRO A O 1
ATOM 1239 N N . ILE A 1 156 ? -0.640 -0.912 -6.065 1.00 38.72 156 ILE A N 1
ATOM 1240 C CA . ILE A 1 156 ? 0.291 -0.065 -6.795 1.00 38.72 156 ILE A CA 1
ATOM 1241 C C . ILE A 1 156 ? 0.303 -0.572 -8.245 1.00 38.72 156 ILE A C 1
ATOM 1243 O O . ILE A 1 156 ? 0.817 -1.654 -8.541 1.00 38.72 156 ILE A O 1
ATOM 1247 N N . ILE A 1 157 ? -0.307 0.189 -9.158 1.00 40.53 157 ILE A N 1
ATOM 1248 C CA . ILE A 1 157 ? -0.242 -0.091 -10.593 1.00 40.53 157 ILE A CA 1
ATOM 1249 C C . ILE A 1 157 ? 1.164 0.274 -11.044 1.00 40.53 157 ILE A C 1
ATOM 1251 O O . ILE A 1 157 ? 1.626 1.369 -10.747 1.00 40.53 157 ILE A O 1
ATOM 1255 N N . LYS A 1 158 ? 1.826 -0.590 -11.819 1.00 38.25 158 LYS A N 1
ATOM 1256 C CA . LYS A 1 158 ? 3.193 -0.344 -12.306 1.00 38.25 158 LYS A CA 1
ATOM 1257 C C . LYS A 1 158 ? 3.380 1.055 -12.911 1.00 38.25 158 LYS A C 1
ATOM 1259 O O . LYS A 1 158 ? 4.384 1.684 -12.658 1.00 38.25 158 LYS A O 1
ATOM 1264 N N . LYS A 1 159 ? 2.383 1.575 -13.626 1.00 41.09 159 LYS A N 1
ATOM 1265 C CA . LYS A 1 159 ? 2.415 2.924 -14.200 1.00 41.09 159 LYS A CA 1
ATOM 1266 C C . LYS A 1 159 ? 2.224 4.049 -13.178 1.00 41.09 159 LYS A C 1
ATOM 1268 O O . LYS A 1 159 ? 2.826 5.096 -13.333 1.00 41.09 159 LYS A O 1
ATOM 1273 N N . GLU A 1 160 ? 1.393 3.855 -12.155 1.00 41.84 160 GLU A N 1
ATOM 1274 C CA . GLU A 1 160 ? 1.283 4.826 -11.057 1.00 41.84 160 GLU A CA 1
ATOM 1275 C C . GLU A 1 160 ? 2.546 4.804 -10.197 1.00 41.84 160 GLU A C 1
ATOM 1277 O O . GLU A 1 160 ? 2.988 5.862 -9.778 1.00 41.84 160 GLU A O 1
ATOM 1282 N N . LEU A 1 161 ? 3.169 3.632 -10.022 1.00 43.09 161 LEU A N 1
ATOM 1283 C CA . LEU A 1 161 ? 4.510 3.503 -9.459 1.00 43.09 161 LEU A CA 1
ATOM 1284 C C . LEU A 1 161 ? 5.527 4.246 -10.318 1.00 43.09 161 LEU A C 1
ATOM 1286 O O . LEU A 1 161 ? 6.268 5.047 -9.780 1.00 43.09 161 LEU A O 1
ATOM 1290 N N . ASP A 1 162 ? 5.530 4.032 -11.636 1.00 43.94 162 ASP A N 1
ATOM 1291 C CA . ASP A 1 162 ? 6.434 4.712 -12.567 1.00 43.94 162 ASP A CA 1
ATOM 1292 C C . ASP A 1 162 ? 6.212 6.243 -12.528 1.00 43.94 162 ASP A C 1
ATOM 1294 O O . ASP A 1 162 ? 7.175 6.998 -12.458 1.00 43.94 162 ASP A O 1
ATOM 1298 N N . GLU A 1 163 ? 4.962 6.722 -12.482 1.00 46.03 163 GLU A N 1
ATOM 1299 C CA . GLU A 1 163 ? 4.617 8.150 -12.374 1.00 46.03 163 GLU A CA 1
ATOM 1300 C C . GLU A 1 163 ? 4.933 8.751 -10.990 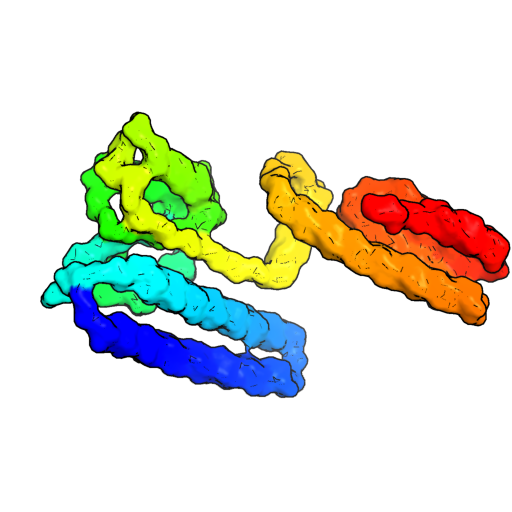1.00 46.03 163 GLU A C 1
ATOM 1302 O O . GLU A 1 163 ? 5.317 9.917 -10.897 1.00 46.03 163 GLU A O 1
ATOM 1307 N N . GLU A 1 164 ? 4.750 8.005 -9.898 1.00 42.72 164 GLU A N 1
ATOM 1308 C CA . GLU A 1 164 ? 5.131 8.424 -8.542 1.00 42.72 164 GLU A CA 1
ATOM 1309 C C . GLU A 1 164 ? 6.648 8.434 -8.371 1.00 42.72 164 GLU A C 1
ATOM 1311 O O . GLU A 1 164 ? 7.182 9.378 -7.791 1.00 42.72 164 GLU A O 1
ATOM 1316 N N . ILE A 1 165 ? 7.340 7.452 -8.947 1.00 44.19 165 ILE A N 1
ATOM 1317 C CA . ILE A 1 165 ? 8.795 7.397 -9.067 1.00 44.19 165 ILE A CA 1
ATOM 1318 C C . ILE A 1 165 ? 9.289 8.605 -9.877 1.00 44.19 165 ILE A C 1
ATOM 1320 O O . ILE A 1 165 ? 10.151 9.339 -9.400 1.00 44.19 165 ILE A O 1
ATOM 1324 N N . GLU A 1 166 ? 8.702 8.900 -11.041 1.00 44.66 166 GLU A N 1
ATOM 1325 C CA . GLU A 1 166 ? 9.032 10.091 -11.839 1.00 44.66 166 GLU A CA 1
ATOM 1326 C C . GLU A 1 166 ? 8.777 11.399 -11.068 1.00 44.66 166 GLU A C 1
ATOM 1328 O O . GLU A 1 166 ? 9.618 12.303 -11.070 1.00 44.66 166 GLU A O 1
ATOM 1333 N N . LYS A 1 167 ? 7.649 11.520 -10.355 1.00 41.62 167 LYS A N 1
ATOM 1334 C CA . LYS A 1 167 ? 7.338 12.702 -9.527 1.00 41.62 167 LYS A CA 1
ATOM 1335 C C . LYS A 1 167 ? 8.311 12.853 -8.355 1.00 41.62 167 LYS A C 1
ATOM 1337 O O . LYS A 1 167 ? 8.751 13.972 -8.077 1.00 41.62 167 LYS A O 1
ATOM 1342 N N . ALA A 1 168 ? 8.671 11.752 -7.698 1.00 36.19 168 ALA A N 1
ATOM 1343 C CA . ALA A 1 168 ? 9.671 11.715 -6.635 1.00 36.19 168 ALA A CA 1
ATOM 1344 C C . ALA A 1 168 ? 11.076 12.064 -7.159 1.00 36.19 168 ALA A C 1
ATOM 1346 O O . ALA A 1 168 ? 11.837 12.743 -6.467 1.00 36.19 168 ALA A O 1
ATOM 1347 N N . PHE A 1 169 ? 11.397 11.698 -8.405 1.00 40.28 169 PHE A N 1
ATOM 1348 C CA . PHE A 1 169 ? 12.638 12.091 -9.077 1.00 40.28 169 PHE A CA 1
ATOM 1349 C C . PHE A 1 169 ? 12.702 13.588 -9.399 1.00 40.28 169 PHE A C 1
ATOM 1351 O O . PHE A 1 169 ? 13.761 14.203 -9.241 1.00 40.28 169 PHE A O 1
ATOM 1358 N N . ILE A 1 170 ? 11.582 14.194 -9.804 1.00 39.12 170 ILE A N 1
ATOM 1359 C CA . ILE A 1 170 ? 11.507 15.620 -10.157 1.00 39.12 170 ILE A CA 1
ATOM 1360 C C . ILE A 1 170 ? 11.548 16.522 -8.913 1.00 39.12 170 ILE A C 1
ATOM 1362 O O . ILE A 1 170 ? 12.097 17.624 -8.985 1.00 39.12 170 ILE A O 1
ATOM 1366 N N . ASN A 1 171 ? 11.006 16.086 -7.767 1.00 37.97 171 ASN A N 1
ATOM 1367 C CA . ASN A 1 171 ? 11.017 16.892 -6.540 1.00 37.97 171 ASN A CA 1
ATOM 1368 C C . ASN A 1 171 ? 11.319 16.069 -5.265 1.00 37.97 171 ASN A C 1
ATOM 1370 O O . ASN A 1 171 ? 10.417 15.788 -4.471 1.00 37.97 171 ASN A O 1
ATOM 1374 N N . PRO A 1 172 ? 12.602 15.726 -5.025 1.00 38.88 172 PRO A N 1
ATOM 1375 C CA . PRO A 1 172 ? 13.029 14.825 -3.946 1.00 38.88 172 PRO A CA 1
ATOM 1376 C C . PRO A 1 172 ? 12.728 15.316 -2.522 1.00 38.88 172 PRO A C 1
ATOM 1378 O O . PRO A 1 172 ? 12.844 14.553 -1.572 1.00 38.88 172 PRO A O 1
ATOM 1381 N N . SER A 1 173 ? 12.383 16.593 -2.348 1.00 39.66 173 SER A N 1
ATOM 1382 C CA . SER A 1 173 ? 12.072 17.197 -1.048 1.00 39.66 173 SER A CA 1
ATOM 1383 C C . SER A 1 173 ? 10.596 17.082 -0.646 1.00 39.66 173 SER A C 1
ATOM 1385 O O . SER A 1 173 ? 10.272 17.363 0.507 1.00 39.66 173 SER A O 1
ATOM 1387 N N . LEU A 1 174 ? 9.705 16.677 -1.564 1.00 34.12 174 LEU A N 1
ATOM 1388 C CA . LEU A 1 174 ? 8.272 16.493 -1.286 1.00 34.12 174 LEU A CA 1
ATOM 1389 C C . LEU A 1 174 ? 7.933 15.113 -0.713 1.00 34.12 174 LEU A C 1
ATOM 1391 O O . LEU A 1 174 ? 6.887 14.963 -0.089 1.00 34.12 174 LEU A O 1
ATOM 1395 N N . PHE A 1 175 ? 8.821 14.133 -0.870 1.00 38.66 175 PHE A N 1
ATOM 1396 C CA . PHE A 1 175 ? 8.718 12.839 -0.209 1.00 38.66 175 PHE A CA 1
ATOM 1397 C C . PHE A 1 175 ? 9.754 12.774 0.911 1.00 38.66 175 PHE A C 1
ATOM 1399 O O . PHE A 1 175 ? 10.957 12.693 0.663 1.00 38.66 175 PHE A O 1
ATOM 1406 N N . LYS A 1 176 ? 9.293 12.759 2.166 1.00 41.53 176 LYS A N 1
ATOM 1407 C CA . LYS A 1 176 ? 10.068 12.100 3.220 1.00 41.53 176 LYS A CA 1
ATOM 1408 C C . LYS A 1 176 ? 10.026 10.617 2.870 1.00 41.53 176 LYS A C 1
ATOM 1410 O O . LYS A 1 176 ? 9.039 9.952 3.150 1.00 41.53 176 LYS A O 1
ATOM 1415 N N . LEU A 1 177 ? 11.026 10.158 2.121 1.00 41.00 177 LEU A N 1
ATOM 1416 C CA . LEU A 1 177 ? 11.173 8.756 1.751 1.00 41.00 177 LEU A CA 1
ATOM 1417 C C . LEU A 1 177 ? 11.289 7.941 3.039 1.00 41.00 177 LEU A C 1
ATOM 1419 O O . LEU A 1 177 ? 12.352 7.905 3.657 1.00 41.00 177 LEU A O 1
ATOM 1423 N N . ASP A 1 178 ? 10.192 7.309 3.441 1.00 47.03 178 ASP A N 1
ATOM 1424 C CA . ASP A 1 178 ? 10.247 6.246 4.428 1.00 47.03 178 ASP A CA 1
ATOM 1425 C C . ASP A 1 178 ? 11.090 5.097 3.850 1.00 47.03 178 ASP A C 1
ATOM 1427 O O . ASP A 1 178 ? 10.949 4.688 2.691 1.00 47.03 178 ASP A O 1
ATOM 1431 N N . GLU A 1 179 ? 11.995 4.588 4.685 1.00 51.84 179 GLU A N 1
ATOM 1432 C CA . GLU A 1 179 ? 13.016 3.565 4.410 1.00 51.84 179 GLU A CA 1
ATOM 1433 C C . GLU A 1 179 ? 12.607 2.363 3.519 1.00 51.84 179 GLU A C 1
ATOM 1435 O O . GLU A 1 179 ? 13.467 1.879 2.773 1.00 51.84 179 GLU A O 1
ATOM 1440 N N . PRO A 1 180 ? 11.361 1.837 3.536 1.00 47.72 180 PRO A N 1
ATOM 1441 C CA . PRO A 1 180 ? 11.005 0.644 2.761 1.00 47.72 180 PRO A CA 1
ATOM 1442 C C . PRO A 1 180 ? 11.011 0.851 1.240 1.00 47.72 180 PRO A C 1
ATOM 1444 O O . PRO A 1 180 ? 11.490 -0.018 0.515 1.00 47.72 180 PRO A O 1
ATOM 1447 N N . VAL A 1 181 ? 10.525 1.999 0.755 1.00 47.56 181 VAL A N 1
ATOM 1448 C CA . VAL A 1 181 ? 10.402 2.273 -0.691 1.00 47.56 181 VAL A CA 1
ATOM 1449 C C . VAL A 1 181 ? 11.773 2.533 -1.303 1.00 47.56 181 VAL A C 1
ATOM 1451 O O . VAL A 1 181 ? 12.100 1.997 -2.360 1.00 47.56 181 VAL A O 1
ATOM 1454 N N . ALA A 1 182 ? 12.624 3.277 -0.590 1.00 51.91 182 ALA A N 1
ATOM 1455 C CA . ALA A 1 182 ? 14.017 3.453 -0.982 1.00 51.91 182 ALA A CA 1
ATOM 1456 C C . ALA A 1 182 ? 14.717 2.090 -1.111 1.00 51.91 182 ALA A C 1
ATOM 1458 O O . ALA A 1 182 ? 15.400 1.841 -2.099 1.00 51.91 182 ALA A O 1
ATOM 1459 N N . LYS A 1 183 ? 14.498 1.173 -0.160 1.00 53.66 183 LYS A N 1
ATOM 1460 C CA . LYS A 1 183 ? 15.104 -0.163 -0.179 1.00 53.66 183 LYS A CA 1
ATOM 1461 C C . LYS A 1 183 ? 14.660 -1.010 -1.375 1.00 53.66 183 LYS A C 1
ATOM 1463 O O . LYS A 1 183 ? 15.498 -1.707 -1.941 1.00 53.66 183 LYS A O 1
ATOM 1468 N N . GLU A 1 184 ? 13.390 -0.958 -1.766 1.00 54.62 184 GLU A N 1
ATOM 1469 C CA . GLU A 1 184 ? 12.886 -1.693 -2.937 1.00 54.62 184 GLU A CA 1
ATOM 1470 C C . GLU A 1 184 ? 13.452 -1.135 -4.251 1.00 54.62 184 GLU A C 1
ATOM 1472 O O . GLU A 1 184 ? 13.944 -1.907 -5.075 1.00 54.62 184 GLU A O 1
ATOM 1477 N N . ILE A 1 185 ? 13.501 0.195 -4.400 1.00 55.22 185 ILE A N 1
ATOM 1478 C CA . ILE A 1 185 ? 14.124 0.862 -5.557 1.00 55.22 185 ILE A CA 1
ATOM 1479 C C . ILE A 1 185 ? 15.613 0.500 -5.645 1.00 55.22 185 ILE A C 1
ATOM 1481 O O . ILE A 1 185 ? 16.106 0.119 -6.708 1.00 55.22 185 ILE A O 1
ATOM 1485 N N . TRP A 1 186 ? 16.324 0.541 -4.515 1.00 62.69 186 TRP A N 1
ATOM 1486 C CA . TRP A 1 186 ? 17.728 0.137 -4.430 1.00 62.69 186 TRP A CA 1
ATOM 1487 C C . TRP A 1 186 ? 17.937 -1.334 -4.799 1.00 62.69 186 TRP A C 1
ATOM 1489 O O . TRP A 1 186 ? 18.884 -1.659 -5.513 1.00 62.69 186 TRP A O 1
ATOM 1499 N N . GLN A 1 187 ? 17.061 -2.236 -4.355 1.00 67.94 187 GLN A N 1
ATOM 1500 C CA . GLN A 1 187 ? 17.141 -3.658 -4.701 1.00 67.94 187 GLN A CA 1
ATOM 1501 C C . GLN A 1 187 ? 16.905 -3.908 -6.192 1.00 67.94 187 GLN A C 1
ATOM 1503 O O . GLN A 1 187 ? 17.624 -4.707 -6.800 1.00 67.94 187 GLN A O 1
ATOM 1508 N N . GLU A 1 188 ? 15.931 -3.224 -6.791 1.00 69.56 188 GLU A N 1
ATOM 1509 C CA . GLU A 1 188 ? 15.656 -3.332 -8.221 1.00 69.56 188 GLU A CA 1
ATOM 1510 C C . GLU A 1 188 ? 16.816 -2.776 -9.059 1.00 69.56 188 GLU A C 1
ATOM 1512 O O . GLU A 1 188 ? 17.256 -3.436 -10.007 1.00 69.56 188 GLU A O 1
ATOM 1517 N N . TYR A 1 189 ? 17.368 -1.621 -8.669 1.00 77.25 189 TYR A N 1
ATOM 1518 C CA . TYR A 1 189 ? 18.579 -1.058 -9.268 1.00 77.25 189 TYR A CA 1
ATOM 1519 C C . TYR A 1 189 ? 19.748 -2.044 -9.198 1.00 77.25 189 TYR A C 1
ATOM 1521 O O . TYR A 1 189 ? 20.334 -2.378 -10.227 1.00 77.25 189 TYR A O 1
ATOM 1529 N N . LEU A 1 190 ? 20.045 -2.589 -8.012 1.00 72.25 190 LEU A N 1
ATOM 1530 C CA . LEU A 1 190 ? 21.134 -3.551 -7.822 1.00 72.25 190 LEU A CA 1
ATOM 1531 C C . LEU A 1 190 ? 20.978 -4.784 -8.719 1.00 72.25 190 LEU A C 1
ATOM 1533 O O . LEU A 1 190 ? 21.953 -5.233 -9.323 1.00 72.25 190 LEU A O 1
ATOM 1537 N N . LEU A 1 191 ? 19.764 -5.331 -8.832 1.00 74.50 191 LEU A N 1
ATOM 1538 C CA . LEU A 1 191 ? 19.504 -6.509 -9.658 1.00 74.50 191 LEU A CA 1
ATOM 1539 C C . LEU A 1 191 ? 19.712 -6.212 -11.151 1.00 74.50 191 LEU A C 1
ATOM 1541 O O . LEU A 1 191 ? 20.381 -6.983 -11.846 1.00 74.50 191 LEU A O 1
ATOM 1545 N N . LYS A 1 192 ? 19.168 -5.090 -11.641 1.00 77.56 192 LYS A N 1
ATOM 1546 C CA . LYS A 1 192 ? 19.300 -4.672 -13.045 1.00 77.56 192 LYS A CA 1
ATOM 1547 C C . LYS A 1 192 ? 20.750 -4.338 -13.394 1.00 77.56 192 LYS A C 1
ATOM 1549 O O . LYS A 1 192 ? 21.244 -4.812 -14.417 1.00 77.56 192 LYS A O 1
ATOM 1554 N N . SER A 1 193 ? 21.452 -3.606 -12.534 1.00 80.94 193 SER A N 1
ATOM 1555 C CA . SER A 1 193 ? 22.858 -3.243 -12.732 1.00 80.94 193 SER A CA 1
ATOM 1556 C C . SER A 1 193 ? 23.770 -4.471 -12.733 1.00 80.94 193 SER A C 1
ATOM 1558 O O . SER A 1 193 ? 24.571 -4.627 -13.657 1.00 80.94 193 SER A O 1
ATOM 1560 N N . LYS A 1 194 ? 23.586 -5.423 -11.800 1.00 84.00 194 LYS A N 1
ATOM 1561 C CA . LYS A 1 194 ? 24.320 -6.707 -11.803 1.00 84.00 194 LYS A CA 1
ATOM 1562 C C . LYS A 1 194 ? 24.095 -7.495 -13.096 1.00 84.00 194 LYS A C 1
ATOM 1564 O O . LYS A 1 194 ? 25.042 -8.060 -13.645 1.00 84.00 194 LYS A O 1
ATOM 1569 N N . PHE A 1 195 ? 22.866 -7.507 -13.617 1.00 81.19 195 PHE A N 1
ATOM 1570 C CA . PHE A 1 195 ? 22.563 -8.156 -14.893 1.00 81.19 195 PHE A CA 1
ATOM 1571 C C . PHE A 1 195 ? 23.292 -7.495 -16.074 1.00 81.19 195 PHE A C 1
ATOM 1573 O O . PHE A 1 195 ? 23.896 -8.203 -16.882 1.00 81.19 195 PHE A O 1
ATOM 1580 N N . GLN A 1 196 ? 23.296 -6.159 -16.162 1.00 87.88 196 GLN A N 1
ATOM 1581 C CA . GLN A 1 196 ? 24.003 -5.451 -17.237 1.00 87.88 196 GLN A CA 1
ATOM 1582 C C . GLN A 1 196 ? 25.516 -5.663 -17.168 1.00 87.88 196 GLN A C 1
ATOM 1584 O O . GLN A 1 196 ? 26.146 -5.925 -18.188 1.00 87.88 196 GLN A O 1
ATOM 1589 N N . ILE A 1 197 ? 26.106 -5.634 -15.974 1.00 88.19 197 ILE A N 1
ATOM 1590 C CA . ILE A 1 197 ? 27.543 -5.882 -15.786 1.00 88.19 197 ILE A CA 1
ATOM 1591 C C . ILE A 1 197 ? 27.917 -7.293 -16.243 1.00 88.19 197 ILE A C 1
ATOM 1593 O O . ILE A 1 197 ? 28.884 -7.470 -16.983 1.00 88.19 197 ILE A O 1
ATOM 1597 N N . GLN A 1 198 ? 27.112 -8.298 -15.897 1.00 89.81 198 GLN A N 1
ATOM 1598 C CA . GLN A 1 198 ? 27.316 -9.661 -16.386 1.00 89.81 198 GLN A CA 1
ATOM 1599 C C . GLN A 1 198 ? 27.235 -9.738 -17.922 1.00 89.81 198 GLN A C 1
ATOM 1601 O O . GLN A 1 198 ? 28.045 -10.420 -18.552 1.00 89.81 198 GLN A O 1
ATOM 1606 N N . LYS A 1 199 ? 26.310 -9.000 -18.544 1.00 90.50 199 LYS A N 1
ATOM 1607 C CA . LYS A 1 199 ? 26.192 -8.924 -20.006 1.00 90.50 199 LYS A CA 1
ATOM 1608 C C . LYS A 1 199 ? 27.373 -8.215 -20.669 1.00 90.50 199 LYS A C 1
ATOM 1610 O O . LYS A 1 199 ? 27.864 -8.683 -21.694 1.00 90.50 199 LYS A O 1
ATOM 1615 N N . ILE A 1 200 ? 27.894 -7.156 -20.053 1.00 92.75 200 ILE A N 1
ATOM 1616 C CA . ILE A 1 200 ? 29.127 -6.487 -20.487 1.00 92.75 200 ILE A CA 1
ATOM 1617 C C . ILE A 1 200 ? 30.3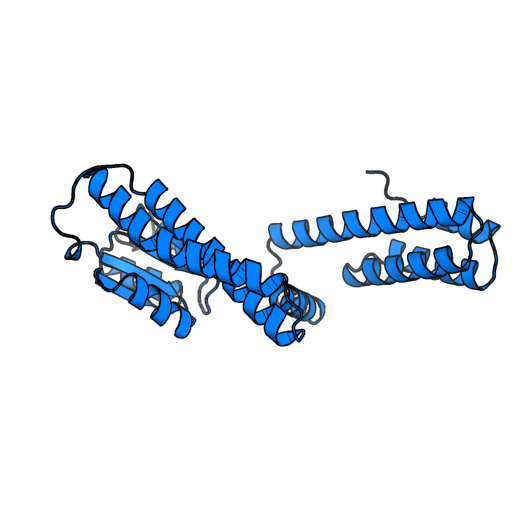07 -7.463 -20.413 1.00 92.75 200 ILE A C 1
ATOM 1619 O O . ILE A 1 200 ? 31.086 -7.546 -21.359 1.00 92.75 200 ILE A O 1
ATOM 1623 N N . LYS A 1 201 ? 30.421 -8.255 -19.339 1.00 93.75 201 LYS A N 1
ATOM 1624 C CA . LYS A 1 201 ? 31.461 -9.287 -19.191 1.00 93.75 201 LYS A CA 1
ATOM 1625 C C . LYS A 1 201 ? 31.408 -10.330 -20.307 1.00 93.75 201 LYS A C 1
ATOM 1627 O O . LYS A 1 201 ? 32.442 -10.690 -20.870 1.00 93.75 201 LYS A O 1
ATOM 1632 N N . GLU A 1 202 ? 30.208 -10.807 -20.633 1.00 91.56 202 GLU A N 1
ATOM 1633 C CA . GLU A 1 202 ? 29.977 -11.731 -21.747 1.00 91.56 202 GLU A CA 1
ATOM 1634 C C . GLU A 1 202 ? 30.416 -11.098 -23.076 1.00 91.56 202 GLU A C 1
ATOM 1636 O O . GLU A 1 202 ? 31.216 -11.694 -23.798 1.00 91.56 202 GLU A O 1
ATOM 1641 N N . ALA A 1 203 ? 30.000 -9.860 -23.349 1.00 91.81 203 ALA A N 1
ATOM 1642 C CA . ALA A 1 203 ? 30.355 -9.138 -24.571 1.00 91.81 203 ALA A CA 1
ATOM 1643 C C . ALA A 1 203 ? 31.863 -8.832 -24.687 1.00 91.81 203 ALA A C 1
ATOM 1645 O O . ALA A 1 203 ? 32.438 -8.911 -25.774 1.00 91.81 203 ALA A O 1
ATOM 1646 N N . LEU A 1 204 ? 32.542 -8.554 -23.567 1.00 92.88 204 LEU A N 1
ATOM 1647 C CA . LEU A 1 204 ? 34.002 -8.409 -23.507 1.00 92.88 204 LEU A CA 1
ATOM 1648 C C . LEU A 1 204 ? 34.723 -9.708 -23.879 1.00 92.88 204 LEU A C 1
ATOM 1650 O O . LEU A 1 204 ? 35.765 -9.661 -24.533 1.00 92.88 204 LEU A O 1
ATOM 1654 N N . SER A 1 205 ? 34.180 -10.864 -23.484 1.00 91.94 205 SER A N 1
ATOM 1655 C CA . SER A 1 205 ? 34.771 -12.172 -23.798 1.00 91.94 205 SER A CA 1
ATOM 1656 C C . SER A 1 205 ? 34.662 -12.539 -25.282 1.00 91.94 205 SER A C 1
ATOM 1658 O O . SER A 1 205 ? 35.538 -13.222 -25.811 1.00 91.94 205 SER A O 1
ATOM 1660 N N . THR A 1 206 ? 33.628 -12.040 -25.964 1.00 94.12 206 THR A N 1
ATOM 1661 C CA . THR A 1 206 ? 33.396 -12.240 -27.403 1.00 94.12 206 THR A CA 1
ATOM 1662 C C . THR A 1 206 ? 33.898 -11.081 -28.263 1.00 94.12 206 THR A C 1
ATOM 1664 O O . THR A 1 206 ? 33.755 -11.124 -29.483 1.00 94.12 206 THR A O 1
ATOM 1667 N N . CYS A 1 207 ? 34.496 -10.058 -27.648 1.00 93.19 207 CYS A N 1
ATOM 1668 C CA . CYS A 1 207 ? 34.945 -8.829 -28.296 1.00 93.19 207 CYS A CA 1
ATOM 1669 C C . CYS A 1 207 ? 33.844 -8.079 -29.077 1.00 93.19 207 CYS A C 1
ATOM 1671 O O . CYS A 1 207 ? 34.126 -7.455 -30.102 1.00 93.19 207 CYS A O 1
ATOM 1673 N N . ASP A 1 208 ? 32.597 -8.128 -28.606 1.00 95.44 208 ASP A N 1
ATOM 1674 C CA . ASP A 1 208 ? 31.462 -7.487 -29.274 1.00 95.44 208 ASP A CA 1
ATOM 1675 C C . ASP A 1 208 ? 31.271 -6.042 -28.789 1.00 95.44 208 ASP A C 1
ATOM 1677 O O . ASP A 1 208 ? 30.630 -5.774 -27.773 1.00 95.44 208 ASP A O 1
ATOM 1681 N N . PHE A 1 209 ? 31.838 -5.089 -29.529 1.00 93.06 209 PHE A N 1
ATOM 1682 C CA . PHE A 1 209 ? 31.743 -3.665 -29.201 1.00 93.06 209 PHE A CA 1
ATOM 1683 C C . PHE A 1 209 ? 30.316 -3.112 -29.243 1.00 93.06 209 PHE A C 1
ATOM 1685 O O . PHE A 1 209 ? 30.020 -2.188 -28.488 1.00 93.06 209 PHE A O 1
ATOM 1692 N N . GLY A 1 210 ? 29.445 -3.659 -30.098 1.00 87.94 210 GLY A N 1
ATOM 1693 C CA . GLY A 1 210 ? 28.058 -3.208 -30.198 1.00 87.94 210 GLY A CA 1
ATOM 1694 C C . GLY A 1 210 ? 27.296 -3.524 -28.917 1.00 87.94 210 GLY A C 1
ATOM 1695 O O . GLY A 1 210 ? 26.666 -2.643 -28.336 1.00 87.94 210 GLY A O 1
ATOM 1696 N N . LEU A 1 211 ? 27.457 -4.752 -28.420 1.00 86.81 211 LEU A N 1
ATOM 1697 C CA . LEU A 1 211 ? 26.860 -5.180 -27.157 1.00 86.81 211 LEU A CA 1
ATOM 1698 C C . LEU A 1 211 ? 27.466 -4.459 -25.945 1.00 86.81 211 LEU A C 1
ATOM 1700 O O . LEU A 1 211 ? 26.735 -4.086 -25.031 1.00 86.81 211 LEU A O 1
ATOM 1704 N N . ILE A 1 212 ? 28.780 -4.205 -25.931 1.00 92.75 212 ILE A N 1
ATOM 1705 C CA . ILE A 1 212 ? 29.401 -3.415 -24.852 1.00 92.75 212 ILE A CA 1
ATOM 1706 C C . ILE A 1 212 ? 28.829 -1.988 -24.835 1.00 92.75 212 ILE A C 1
ATOM 1708 O O . ILE A 1 212 ? 28.507 -1.483 -23.762 1.00 92.75 212 ILE A O 1
ATOM 1712 N N . GLU A 1 213 ? 28.687 -1.334 -25.996 1.00 93.44 213 GLU A N 1
ATOM 1713 C CA . GLU A 1 213 ? 28.109 0.015 -26.087 1.00 93.44 213 GLU A CA 1
ATOM 1714 C C . GLU A 1 213 ? 26.650 0.042 -25.606 1.00 93.44 213 GLU A C 1
ATOM 1716 O O . GLU A 1 213 ? 26.266 0.944 -24.856 1.00 93.44 213 GLU A O 1
ATOM 1721 N N . GLU A 1 214 ? 25.855 -0.949 -26.013 1.00 84.94 214 GLU A N 1
ATOM 1722 C CA . GLU A 1 214 ? 24.448 -1.090 -25.636 1.00 84.94 214 GLU A CA 1
ATOM 1723 C C . GLU A 1 214 ? 24.287 -1.263 -24.121 1.00 84.94 214 GLU A C 1
ATOM 1725 O O . GLU A 1 214 ? 23.650 -0.435 -23.465 1.00 84.94 214 GLU A O 1
ATOM 1730 N N . TYR A 1 215 ? 24.920 -2.285 -23.540 1.00 89.69 215 TYR A N 1
ATOM 1731 C CA . TYR A 1 215 ? 24.764 -2.598 -22.120 1.00 89.69 215 TYR A CA 1
ATOM 1732 C C . TYR A 1 215 ? 25.381 -1.532 -21.207 1.00 89.69 215 TYR A C 1
ATOM 1734 O O . TYR A 1 215 ? 24.812 -1.214 -20.163 1.00 89.69 215 TYR A O 1
ATOM 1742 N N . ALA A 1 216 ? 26.493 -0.908 -21.612 1.00 91.25 216 ALA A N 1
ATOM 1743 C CA . ALA A 1 216 ? 27.052 0.238 -20.893 1.00 91.25 216 ALA A CA 1
ATOM 1744 C C . ALA A 1 216 ? 26.129 1.468 -20.957 1.00 91.25 216 ALA A C 1
ATOM 1746 O O . ALA A 1 216 ? 26.062 2.245 -20.006 1.00 91.25 216 ALA A O 1
ATOM 1747 N N . GLY A 1 217 ? 25.396 1.647 -22.060 1.00 85.81 217 GLY A N 1
ATOM 1748 C CA . GLY A 1 217 ? 24.372 2.682 -22.185 1.00 85.81 217 GLY A CA 1
ATOM 1749 C C . GLY A 1 217 ? 23.218 2.482 -21.208 1.00 85.81 217 GLY A C 1
ATOM 1750 O O . GLY A 1 217 ? 22.866 3.421 -20.500 1.00 85.81 217 GLY A O 1
ATOM 1751 N N . ILE A 1 218 ? 22.701 1.257 -21.124 1.00 85.75 218 ILE A N 1
ATOM 1752 C CA . ILE A 1 218 ? 21.623 0.905 -20.191 1.00 85.75 218 ILE A CA 1
ATOM 1753 C C . ILE A 1 218 ? 22.094 1.073 -18.739 1.00 85.75 218 ILE A C 1
ATOM 1755 O O . ILE A 1 218 ? 21.389 1.660 -17.925 1.00 85.75 218 ILE A O 1
ATOM 1759 N N . LEU A 1 219 ? 23.307 0.616 -18.409 1.00 87.00 219 LEU A N 1
ATOM 1760 C CA . LEU A 1 219 ? 23.873 0.765 -17.064 1.00 87.00 219 LEU A CA 1
ATOM 1761 C C . LEU A 1 219 ? 24.038 2.239 -16.656 1.00 87.00 219 LEU A C 1
ATOM 1763 O O . LEU A 1 219 ? 23.774 2.589 -15.510 1.00 87.00 219 LEU A O 1
ATOM 1767 N N . LYS A 1 220 ? 24.433 3.110 -17.594 1.00 91.81 220 LYS A N 1
ATOM 1768 C CA . LYS A 1 220 ? 24.507 4.559 -17.362 1.00 91.81 220 LYS A CA 1
ATOM 1769 C C . LYS A 1 220 ? 23.134 5.140 -17.011 1.00 91.81 220 LYS A C 1
ATOM 1771 O O . LYS A 1 220 ? 23.042 5.937 -16.086 1.00 91.81 220 LYS A O 1
ATOM 1776 N N . GLU A 1 221 ? 22.095 4.787 -17.767 1.00 84.31 221 GLU A N 1
ATOM 1777 C CA . GLU A 1 221 ? 20.732 5.287 -17.530 1.00 84.31 221 GLU A CA 1
ATOM 1778 C C . GLU A 1 221 ? 20.226 4.860 -16.148 1.00 84.31 221 GLU A C 1
ATOM 1780 O O . GLU A 1 221 ? 19.830 5.718 -15.364 1.00 84.31 221 GLU A O 1
ATOM 1785 N N . LEU A 1 222 ? 20.392 3.580 -15.799 1.00 81.38 222 LEU A N 1
ATOM 1786 C CA . LEU A 1 222 ? 20.047 3.052 -14.475 1.00 81.38 222 LEU A CA 1
ATOM 1787 C C . LEU A 1 222 ? 20.779 3.780 -13.336 1.00 81.38 222 LEU A C 1
ATOM 1789 O O . LEU A 1 222 ? 20.178 4.081 -12.310 1.00 81.38 222 LEU A O 1
ATOM 1793 N N . ALA A 1 223 ? 22.079 4.053 -13.490 1.00 81.88 223 ALA A N 1
ATOM 1794 C CA . ALA A 1 223 ? 22.860 4.754 -12.468 1.00 81.88 223 ALA A CA 1
ATOM 1795 C C . ALA A 1 223 ? 22.426 6.220 -12.309 1.00 81.88 223 ALA A C 1
ATOM 1797 O O . ALA A 1 223 ? 22.384 6.734 -11.191 1.00 81.88 223 ALA A O 1
ATOM 1798 N N . SER A 1 224 ? 22.049 6.867 -13.414 1.00 79.50 224 SER A N 1
ATOM 1799 C CA . SER A 1 224 ? 21.540 8.241 -13.416 1.00 79.50 224 SER A CA 1
ATOM 1800 C C . SER A 1 224 ? 20.189 8.351 -12.707 1.00 79.50 224 SER A C 1
ATOM 1802 O O . SER A 1 224 ? 19.972 9.294 -11.946 1.00 79.50 224 SER A O 1
ATOM 1804 N N . GLU A 1 225 ? 19.309 7.358 -12.895 1.00 71.12 225 GLU A N 1
ATOM 1805 C CA . GLU A 1 225 ? 18.019 7.272 -12.199 1.00 71.12 225 GLU A CA 1
ATOM 1806 C C . GLU A 1 225 ? 18.220 7.335 -10.680 1.00 71.12 225 GLU A C 1
ATOM 1808 O O . GLU A 1 225 ? 17.610 8.165 -10.019 1.00 71.12 225 GLU A O 1
ATOM 1813 N N . VAL A 1 226 ? 19.147 6.561 -10.109 1.00 71.75 226 VAL A N 1
ATOM 1814 C CA . VAL A 1 226 ? 19.374 6.534 -8.648 1.00 71.75 226 VAL A CA 1
ATOM 1815 C C . VAL A 1 226 ? 20.426 7.526 -8.130 1.00 71.75 226 VAL A C 1
ATOM 1817 O O . VAL A 1 226 ? 20.715 7.525 -6.934 1.00 71.75 226 VAL A O 1
ATOM 1820 N N . LYS A 1 227 ? 20.971 8.399 -8.989 1.00 77.50 227 LYS A N 1
ATOM 1821 C CA . LYS A 1 227 ? 22.053 9.358 -8.668 1.00 77.50 227 LYS A CA 1
ATOM 1822 C C . LYS A 1 227 ? 23.353 8.701 -8.171 1.00 77.50 227 LYS A C 1
ATOM 1824 O O . LYS A 1 227 ? 24.030 9.231 -7.293 1.00 77.50 227 LYS A O 1
ATOM 1829 N N . GLU A 1 228 ? 23.714 7.557 -8.748 1.00 80.06 228 GLU A N 1
ATOM 1830 C CA . GLU A 1 228 ? 24.999 6.883 -8.515 1.00 80.06 228 GLU A CA 1
ATOM 1831 C C . GLU A 1 228 ? 26.074 7.394 -9.487 1.00 80.06 228 GLU A C 1
ATOM 1833 O O . GLU A 1 228 ? 26.438 6.743 -10.473 1.00 80.06 228 GLU A O 1
ATOM 1838 N N . ASP A 1 229 ? 26.592 8.590 -9.195 1.00 82.25 229 ASP A N 1
ATOM 1839 C CA . ASP A 1 229 ? 27.481 9.360 -10.078 1.00 82.25 229 ASP A CA 1
ATOM 1840 C C . ASP A 1 229 ? 28.728 8.577 -10.534 1.00 82.25 229 ASP A C 1
ATOM 1842 O O . ASP A 1 229 ? 29.149 8.668 -11.690 1.00 82.25 229 ASP A O 1
ATOM 1846 N N . SER A 1 230 ? 29.322 7.772 -9.644 1.00 85.38 230 SER A N 1
ATOM 1847 C CA . SER A 1 230 ? 30.542 7.007 -9.948 1.00 85.38 230 SER A CA 1
ATOM 1848 C C . SER A 1 230 ? 30.307 5.945 -11.027 1.00 85.38 230 SER A C 1
ATOM 1850 O O . SER A 1 230 ? 31.129 5.760 -11.935 1.00 85.38 230 SER A O 1
ATOM 1852 N N . ILE A 1 231 ? 29.161 5.271 -10.954 1.00 88.25 231 ILE A N 1
ATOM 1853 C CA . ILE A 1 231 ? 28.781 4.202 -11.878 1.00 88.25 231 ILE A CA 1
ATOM 1854 C C . ILE A 1 231 ? 28.293 4.812 -13.183 1.00 88.25 231 ILE A C 1
ATOM 1856 O O . ILE A 1 231 ? 28.675 4.331 -14.252 1.00 88.25 231 ILE A O 1
ATOM 1860 N N . GLU A 1 232 ? 27.537 5.911 -13.114 1.00 90.06 232 GLU A N 1
ATOM 1861 C CA . GLU A 1 232 ? 27.120 6.650 -14.300 1.00 90.06 232 GLU A CA 1
ATOM 1862 C C . GLU A 1 232 ? 28.336 7.094 -15.131 1.00 90.06 232 GLU A C 1
ATOM 1864 O O . GLU A 1 232 ? 28.396 6.835 -16.340 1.00 90.06 232 GLU A O 1
ATOM 1869 N N . GLU A 1 233 ? 29.333 7.721 -14.498 1.00 89.94 233 GLU A N 1
ATOM 1870 C CA . GLU A 1 233 ? 30.528 8.207 -15.189 1.00 89.94 233 GLU A CA 1
ATOM 1871 C C . GLU A 1 233 ? 31.320 7.051 -15.821 1.00 89.94 233 GLU A C 1
ATOM 1873 O O . GLU A 1 233 ? 31.739 7.121 -16.985 1.00 89.94 233 GLU A O 1
ATOM 1878 N N . THR A 1 234 ? 31.498 5.962 -15.075 1.00 93.75 234 THR A N 1
ATOM 1879 C CA . THR A 1 234 ? 32.263 4.794 -15.525 1.00 93.75 234 THR A CA 1
ATOM 1880 C C . THR A 1 234 ? 31.564 4.090 -16.688 1.00 93.75 234 THR A C 1
ATOM 1882 O O . THR A 1 234 ? 32.198 3.822 -17.714 1.00 93.75 234 THR A O 1
ATOM 1885 N N . ALA A 1 235 ? 30.248 3.879 -16.598 1.00 93.88 235 ALA A N 1
ATOM 1886 C CA . ALA A 1 235 ? 29.435 3.297 -17.664 1.00 93.88 235 ALA A CA 1
ATOM 1887 C C . ALA A 1 235 ? 29.420 4.182 -18.922 1.00 93.88 235 ALA A C 1
ATOM 1889 O O . ALA A 1 235 ? 29.574 3.691 -20.044 1.00 93.88 235 ALA A O 1
ATOM 1890 N N . PHE A 1 236 ? 29.340 5.507 -18.763 1.00 94.94 236 PHE A N 1
ATOM 1891 C CA . PHE A 1 236 ? 29.441 6.437 -19.888 1.00 94.94 236 PHE A CA 1
ATOM 1892 C C . PHE A 1 236 ? 30.808 6.364 -20.582 1.00 94.94 236 PHE A C 1
ATOM 1894 O O . PHE A 1 236 ? 30.892 6.294 -21.813 1.00 94.94 236 PHE A O 1
ATOM 1901 N N . ARG A 1 237 ? 31.900 6.332 -19.812 1.00 95.94 237 ARG A N 1
ATOM 1902 C CA . ARG A 1 237 ? 33.258 6.187 -20.356 1.00 95.94 237 ARG A CA 1
ATOM 1903 C C . ARG A 1 237 ? 33.446 4.841 -21.050 1.00 95.94 237 ARG A C 1
ATOM 1905 O O . ARG A 1 237 ? 34.103 4.797 -22.093 1.00 95.94 237 ARG A O 1
ATOM 1912 N N . LEU A 1 238 ? 32.863 3.773 -20.505 1.00 95.44 238 LEU A N 1
ATOM 1913 C CA . LEU A 1 238 ? 32.896 2.429 -21.080 1.00 95.44 238 LEU A CA 1
ATOM 1914 C C . LEU A 1 238 ? 32.192 2.405 -22.441 1.00 95.44 238 LEU A C 1
ATOM 1916 O O . LEU A 1 238 ? 32.772 1.947 -23.426 1.00 95.44 238 LEU A O 1
ATOM 1920 N N . LYS A 1 239 ? 30.995 2.998 -22.518 1.00 95.69 239 LYS A N 1
ATOM 1921 C CA . LYS A 1 239 ? 30.238 3.181 -23.762 1.00 95.69 239 LYS A CA 1
ATOM 1922 C C . LYS A 1 239 ? 31.067 3.900 -24.831 1.00 95.69 239 LYS A C 1
ATOM 1924 O O . LYS A 1 239 ? 31.145 3.459 -25.976 1.00 95.69 239 LYS A O 1
ATOM 1929 N N . LEU A 1 240 ? 31.732 4.999 -24.463 1.00 93.75 240 LEU A N 1
ATOM 1930 C CA . LEU A 1 240 ? 32.584 5.754 -25.388 1.00 93.75 240 LEU A CA 1
ATOM 1931 C C . LEU A 1 240 ? 33.820 4.969 -25.848 1.00 93.75 240 LEU A C 1
ATOM 1933 O O . LEU A 1 240 ? 34.253 5.147 -26.987 1.00 93.75 240 LEU A O 1
ATOM 1937 N N . ALA A 1 241 ? 34.404 4.139 -24.982 1.00 95.19 241 ALA A N 1
ATOM 1938 C CA . ALA A 1 241 ? 35.520 3.269 -25.344 1.00 95.19 241 ALA A CA 1
ATOM 1939 C C . ALA A 1 241 ? 35.082 2.194 -26.352 1.00 95.19 241 ALA A C 1
ATOM 1941 O O . ALA A 1 241 ? 35.754 2.003 -27.366 1.00 95.19 241 ALA A O 1
ATOM 1942 N N . ALA A 1 242 ? 33.908 1.589 -26.143 1.00 95.12 242 ALA A N 1
ATOM 1943 C CA . ALA A 1 242 ? 33.343 0.594 -27.051 1.00 95.12 242 ALA A CA 1
ATOM 1944 C C . ALA A 1 242 ? 33.054 1.180 -28.438 1.00 95.12 242 ALA A C 1
ATOM 1946 O O . ALA A 1 242 ? 33.476 0.622 -29.450 1.00 95.12 242 ALA A O 1
ATOM 1947 N N . LYS A 1 243 ? 32.464 2.381 -28.483 1.00 94.56 243 LYS A N 1
ATOM 1948 C CA . LYS A 1 243 ? 32.210 3.124 -29.728 1.00 94.56 243 LYS A CA 1
ATOM 1949 C C . LYS A 1 243 ? 33.484 3.466 -30.511 1.00 94.56 243 LYS A C 1
ATOM 1951 O O . LYS A 1 243 ? 33.447 3.634 -31.727 1.00 94.56 243 LYS A O 1
ATOM 1956 N N . LYS A 1 244 ? 34.616 3.597 -29.814 1.00 96.62 244 LYS A N 1
ATOM 1957 C CA . LYS A 1 244 ? 35.948 3.813 -30.405 1.00 96.62 244 LYS A CA 1
ATOM 1958 C C . LYS A 1 244 ? 36.695 2.509 -30.701 1.00 96.62 244 LYS A C 1
ATOM 1960 O O . LYS A 1 244 ? 37.838 2.570 -31.143 1.00 96.62 244 LYS A O 1
ATOM 1965 N N . SER A 1 245 ? 36.066 1.361 -30.454 1.00 96.31 245 SER A N 1
ATOM 1966 C CA . SER A 1 245 ? 36.649 0.026 -30.599 1.00 96.31 245 SER A CA 1
ATOM 1967 C C . SER A 1 245 ? 37.931 -0.184 -29.774 1.00 96.31 245 SER A C 1
ATOM 1969 O O . SER A 1 245 ? 38.838 -0.906 -30.185 1.00 96.31 245 SER A O 1
ATOM 1971 N N . ASP A 1 246 ? 38.010 0.441 -28.595 1.00 96.44 246 ASP A N 1
ATOM 1972 C CA . ASP A 1 246 ? 39.165 0.387 -27.691 1.00 96.44 246 ASP A CA 1
ATOM 1973 C C . ASP A 1 246 ? 38.959 -0.682 -26.601 1.00 96.44 246 ASP A C 1
ATOM 1975 O O . ASP A 1 246 ? 38.483 -0.405 -25.498 1.00 96.44 246 ASP A O 1
ATOM 1979 N N . MET A 1 247 ? 39.285 -1.937 -26.932 1.00 95.75 247 MET A N 1
ATOM 1980 C CA . MET A 1 247 ? 39.043 -3.100 -26.063 1.00 95.75 247 MET A CA 1
ATOM 1981 C C . MET A 1 247 ? 39.858 -3.070 -24.763 1.00 95.75 247 MET A C 1
ATOM 1983 O O . MET A 1 247 ? 39.380 -3.515 -23.721 1.00 95.75 247 MET A O 1
ATOM 1987 N N . GLU A 1 248 ? 41.090 -2.562 -24.810 1.00 95.00 248 GLU A N 1
ATOM 1988 C CA . GLU A 1 248 ? 41.949 -2.462 -23.627 1.00 95.00 248 GLU A CA 1
ATOM 1989 C C . GLU A 1 248 ? 41.335 -1.495 -22.613 1.00 95.00 248 GLU A C 1
ATOM 1991 O O . GLU A 1 248 ? 41.159 -1.833 -21.441 1.00 95.00 248 GLU A O 1
ATOM 1996 N N . LYS A 1 249 ? 40.881 -0.333 -23.092 1.00 95.06 249 LYS A N 1
ATOM 1997 C CA . LYS A 1 249 ? 40.170 0.635 -22.265 1.00 95.06 249 LYS A CA 1
ATOM 1998 C C . LYS A 1 249 ? 38.821 0.118 -21.774 1.00 95.06 249 LYS A C 1
ATOM 2000 O O . LYS A 1 249 ? 38.454 0.414 -20.639 1.00 95.06 249 LYS A O 1
ATOM 2005 N N . CYS A 1 250 ? 38.096 -0.663 -22.579 1.00 94.88 250 CYS A N 1
ATOM 2006 C CA . CYS A 1 250 ? 36.854 -1.296 -22.134 1.00 94.88 250 CYS A CA 1
ATOM 2007 C C . CYS A 1 250 ? 37.079 -2.247 -20.952 1.00 94.88 250 CYS A C 1
ATOM 2009 O O . CYS A 1 250 ? 36.304 -2.214 -20.003 1.00 94.88 250 CYS A O 1
ATOM 2011 N N . LYS A 1 251 ? 38.151 -3.048 -20.969 1.00 94.12 251 LYS A N 1
ATOM 2012 C CA . LYS A 1 251 ? 38.493 -3.946 -19.854 1.00 94.12 251 LYS A CA 1
ATOM 2013 C C . LYS A 1 251 ? 38.849 -3.172 -18.585 1.00 94.12 251 LYS A C 1
ATOM 2015 O O . LYS A 1 251 ? 38.281 -3.451 -17.540 1.00 94.12 251 LYS A O 1
ATOM 2020 N N . ILE A 1 252 ? 39.691 -2.140 -18.700 1.00 94.19 252 ILE A N 1
ATOM 2021 C CA . ILE A 1 252 ? 40.072 -1.284 -17.561 1.00 94.19 252 ILE A CA 1
ATOM 2022 C C . ILE A 1 252 ? 38.845 -0.630 -16.915 1.00 94.19 252 ILE A C 1
ATOM 2024 O O . ILE A 1 252 ? 38.744 -0.568 -15.695 1.00 94.19 252 ILE A O 1
ATOM 2028 N N . LEU A 1 253 ? 37.921 -0.115 -17.729 1.00 94.12 253 LEU A N 1
ATOM 2029 C CA . LEU A 1 253 ? 36.707 0.538 -17.234 1.00 94.12 253 LEU A CA 1
ATOM 2030 C C . LEU A 1 253 ? 35.703 -0.466 -16.665 1.00 94.12 253 LEU A C 1
ATOM 2032 O O . LEU A 1 253 ? 35.004 -0.139 -15.716 1.00 94.12 253 LEU A O 1
ATOM 2036 N N . TYR A 1 254 ? 35.639 -1.679 -17.214 1.00 93.75 254 TYR A N 1
ATOM 2037 C CA . TYR A 1 254 ? 34.829 -2.754 -16.650 1.00 93.75 254 TYR A CA 1
ATOM 2038 C C . TYR A 1 254 ? 35.327 -3.177 -15.265 1.00 93.75 254 TYR A C 1
ATOM 2040 O O . TYR A 1 254 ? 34.515 -3.335 -14.363 1.00 93.75 254 TYR A O 1
ATOM 2048 N N . ASP A 1 255 ? 36.642 -3.279 -15.063 1.00 91.50 255 ASP A N 1
ATOM 2049 C CA . ASP A 1 255 ? 37.222 -3.616 -13.754 1.00 91.50 255 ASP A CA 1
ATOM 2050 C C . ASP A 1 255 ? 36.96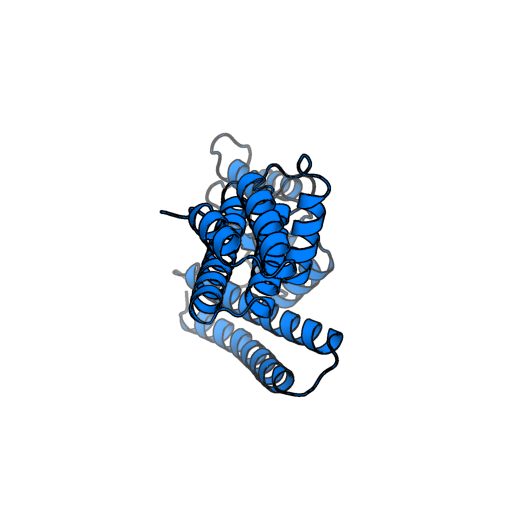4 -2.530 -12.687 1.00 91.50 255 ASP A C 1
ATOM 2052 O O . ASP A 1 255 ? 37.083 -2.793 -11.495 1.00 91.50 255 ASP A O 1
ATOM 2056 N N . GLN A 1 256 ? 36.599 -1.311 -13.105 1.00 91.12 256 GLN A N 1
ATOM 2057 C CA . GLN A 1 256 ? 36.195 -0.204 -12.226 1.00 91.12 256 GLN A CA 1
ATOM 2058 C C . GLN A 1 256 ? 34.700 -0.225 -11.876 1.00 91.12 256 GLN A C 1
ATOM 2060 O O . GLN A 1 256 ? 34.279 0.525 -10.998 1.00 91.12 256 GLN A O 1
ATOM 2065 N N . LEU A 1 257 ? 33.895 -1.063 -12.541 1.00 85.69 257 LEU A N 1
ATOM 2066 C CA . LEU A 1 257 ? 32.497 -1.306 -12.180 1.00 85.69 257 LEU A CA 1
ATOM 2067 C C . LEU A 1 257 ? 32.458 -2.271 -10.987 1.00 85.69 257 LEU A C 1
ATOM 2069 O O . LEU A 1 257 ? 32.096 -3.441 -11.121 1.00 85.69 257 LEU A O 1
ATOM 2073 N N . ASP A 1 258 ? 32.897 -1.790 -9.826 1.00 64.62 258 ASP A N 1
ATOM 2074 C CA . ASP A 1 258 ? 32.958 -2.591 -8.609 1.00 64.62 258 ASP A CA 1
ATOM 2075 C C . ASP A 1 258 ? 31.574 -2.664 -7.944 1.00 64.62 258 ASP A C 1
ATOM 2077 O O . ASP A 1 258 ? 31.048 -1.680 -7.430 1.00 64.62 258 ASP A O 1
ATOM 2081 N N . TYR A 1 259 ? 30.982 -3.856 -7.979 1.00 59.72 259 TYR A N 1
ATOM 2082 C CA . TYR A 1 259 ? 29.857 -4.268 -7.136 1.00 59.72 259 TYR A CA 1
ATOM 2083 C C . TYR A 1 259 ? 30.266 -5.539 -6.384 1.00 59.72 259 TYR A C 1
ATOM 2085 O O . TYR A 1 259 ? 29.630 -6.591 -6.519 1.00 59.72 259 TYR A O 1
ATOM 2093 N N . SER A 1 260 ? 31.381 -5.487 -5.656 1.00 43.31 260 SER A N 1
ATOM 2094 C CA . SER A 1 260 ? 31.675 -6.503 -4.651 1.00 43.31 260 SER A CA 1
ATOM 2095 C C . SER A 1 260 ? 30.914 -6.195 -3.349 1.00 43.31 260 SER A C 1
ATOM 2097 O O . SER A 1 260 ? 31.254 -5.276 -2.612 1.00 43.31 260 SER A O 1
ATOM 2099 N N . ASP A 1 261 ? 29.863 -7.008 -3.162 1.00 37.88 261 ASP A N 1
ATOM 2100 C CA . ASP A 1 261 ? 28.908 -7.186 -2.045 1.00 37.88 261 ASP A CA 1
ATOM 2101 C C . ASP A 1 261 ? 27.972 -6.031 -1.641 1.00 37.88 261 ASP A C 1
ATOM 2103 O O . ASP A 1 261 ? 28.350 -5.148 -0.841 1.00 37.88 261 ASP A O 1
#

Radius of gyration: 25.57 Å; chains: 1; bounding box: 70×40×57 Å

Sequence (261 aa):
MDKEFIRHLSHELKTPMSAILGITKLLLEMKHTPKVKEYLEYIQSSGKDQLKIIDDLLGVFKIEKAENLNSIKILLAEDIPFNQQLITSCLKDYNITVVNNGKEAVDILKKESFDLVLMDTQMPEMDGLTATEIIRDKNSEVLNHDIPIISIKKPIIKKELDEEIEKAFINPSLFKLDEPVAKEIWQEYLLKSKFQIQKIKEALSTCDFGLIEEYAGILKELASEVKEDSIEETAFRLKLAAKKSDMEKCKILYDQLDYSD

pLDDT: mean 72.77, std 19.45, range [34.12, 98.31]

Secondary structure (DSSP, 8-state):
--HHHHHHHHHHHHHHHHHHHHHHHHHHTS---HHHHHHHHHHHHHHHHHHHHHHHHHHHT-S---S-GGG-EEEEE-S-HHHHHHHHHHTTTSEEEEESSHHHHHHHHTTS--SEEEEES--SSS-HHHHHHHHH-TTSS-S-TT--EEEE-----HHHHHHHHHHHHH-TTS----HHHHHHHHHHHHHHHHHHHHHHHHHHHTT-HHHHHHHHHHHHHHHHHTT-HHHHHHHHHHHHHHHTT-HHHHHHHHHT-----

Foldseek 3Di:
DDPVVLVVLLCVLVVVLVVQLVVLVVVLVDDDDPVVNLVSVVSNLVSVLVNVVSVVVSVVPPDDDDPAQAPAEEEEADQDVVVVVVVCVSVVRYRYDYDRALVVVQVVQLPDDGQEYEAEQDGPPHGRVRSLVLLCPPPHSGPHSPRHYDYDYDRCRVVVVVVVLVVCQVPVPVDPDDPPVLVVLVVVLVVLLVVLLVQLVVCLVVLPLVSQLVSLVVQLVSCVSVVVVQSNVLSVQLNVCSVVSNSVSNVVSSVSNDPDD